Protein AF-A0A7S2UDX8-F1 (afdb_monomer)

Mean predicted aligned error: 12.64 Å

Structure (mmCIF, N/CA/C/O backbone):
data_AF-A0A7S2UDX8-F1
#
_entry.id   AF-A0A7S2UDX8-F1
#
loop_
_atom_site.group_PDB
_atom_site.id
_atom_site.type_symbol
_atom_site.label_atom_id
_atom_site.label_alt_id
_atom_site.label_comp_id
_atom_site.label_asym_id
_atom_site.label_entity_id
_atom_site.label_seq_id
_atom_site.pdbx_PDB_ins_code
_atom_site.Cartn_x
_atom_site.Cartn_y
_atom_site.Cartn_z
_atom_site.occupancy
_atom_site.B_iso_or_equiv
_atom_site.auth_seq_id
_atom_site.auth_comp_id
_atom_site.auth_asym_id
_atom_site.auth_atom_id
_atom_site.pdbx_PDB_model_num
ATOM 1 N N . MET A 1 1 ? 29.566 -30.249 23.132 1.00 39.19 1 MET A N 1
ATOM 2 C CA . MET A 1 1 ? 28.537 -29.199 23.290 1.00 39.19 1 MET A CA 1
ATOM 3 C C . MET A 1 1 ? 27.365 -29.549 22.390 1.00 39.19 1 MET A C 1
ATOM 5 O O . MET A 1 1 ? 27.464 -29.382 21.182 1.00 39.19 1 MET A O 1
ATOM 9 N N . MET A 1 2 ? 26.319 -30.145 22.964 1.00 30.58 2 MET A N 1
ATOM 10 C CA . MET A 1 2 ? 25.095 -30.517 22.250 1.00 30.58 2 MET A CA 1
ATOM 11 C C . MET A 1 2 ? 24.270 -29.255 21.974 1.00 30.58 2 MET A C 1
ATOM 13 O O . MET A 1 2 ? 24.047 -28.463 22.886 1.00 30.58 2 MET A O 1
ATOM 17 N N . ARG A 1 3 ? 23.862 -29.052 20.716 1.00 31.12 3 ARG A N 1
ATOM 18 C CA . ARG A 1 3 ? 22.918 -27.997 20.328 1.00 31.12 3 ARG A CA 1
ATOM 19 C C . ARG A 1 3 ? 21.502 -28.470 20.652 1.00 31.12 3 ARG A C 1
ATOM 21 O O . ARG A 1 3 ? 21.121 -29.571 20.266 1.00 31.12 3 ARG A O 1
ATOM 28 N N . SER A 1 4 ? 20.759 -27.638 21.370 1.00 30.23 4 SER A N 1
ATOM 29 C CA . SER A 1 4 ? 19.352 -27.847 21.710 1.00 30.23 4 SER A CA 1
ATOM 30 C C . SER A 1 4 ? 18.484 -27.938 20.443 1.00 30.23 4 SER A C 1
ATOM 32 O O . SER A 1 4 ? 18.766 -27.213 19.484 1.00 30.23 4 SER A O 1
ATOM 34 N N . PRO A 1 5 ? 17.427 -28.770 20.409 1.00 32.16 5 PRO A N 1
ATOM 35 C CA . PRO A 1 5 ? 16.517 -28.822 19.270 1.00 32.16 5 PRO A CA 1
ATOM 36 C C . PRO A 1 5 ? 15.704 -27.526 19.190 1.00 32.16 5 PRO A C 1
ATOM 38 O O . PRO A 1 5 ? 15.105 -27.105 20.180 1.00 32.16 5 PRO A O 1
ATOM 41 N N . GLN A 1 6 ? 15.680 -26.898 18.013 1.00 34.81 6 GLN A N 1
ATOM 42 C CA . GLN A 1 6 ? 14.740 -25.822 17.707 1.00 34.81 6 GLN A CA 1
ATOM 43 C C . GLN A 1 6 ? 13.314 -26.372 17.817 1.00 34.81 6 GLN A C 1
ATOM 45 O O . GLN A 1 6 ? 12.960 -27.333 17.136 1.00 34.81 6 GLN A O 1
ATOM 50 N N . GLN A 1 7 ? 12.501 -25.773 18.686 1.00 31.31 7 GLN A N 1
ATOM 51 C CA . GLN A 1 7 ? 11.067 -26.030 18.722 1.00 31.31 7 GLN A CA 1
ATOM 52 C C . GLN A 1 7 ? 10.454 -25.507 17.417 1.00 31.31 7 GLN A C 1
ATOM 54 O O . GLN A 1 7 ? 10.418 -24.301 17.183 1.00 31.31 7 GLN A O 1
ATOM 59 N N . GLN A 1 8 ? 9.997 -26.419 16.556 1.00 29.11 8 GLN A N 1
ATOM 60 C CA . GLN A 1 8 ? 9.113 -26.083 15.445 1.00 29.11 8 GLN A CA 1
ATOM 61 C C . GLN A 1 8 ? 7.765 -25.643 16.023 1.00 29.11 8 GLN A C 1
ATOM 63 O O . GLN A 1 8 ? 7.053 -26.438 16.637 1.00 29.11 8 GLN A O 1
ATOM 68 N N . 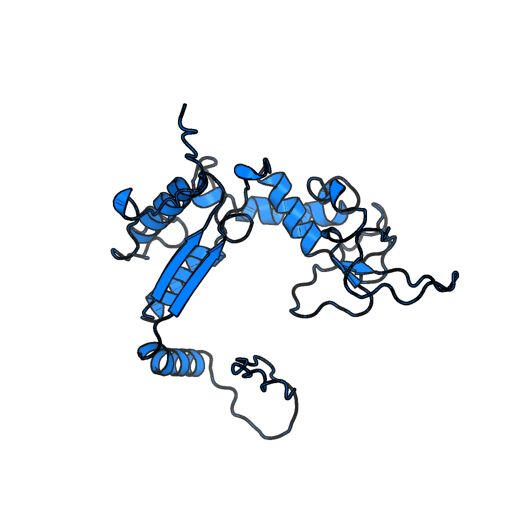LEU A 1 9 ? 7.422 -24.371 15.830 1.00 28.02 9 LEU A N 1
ATOM 69 C CA . LEU A 1 9 ? 6.038 -23.921 15.931 1.00 28.02 9 LEU A CA 1
ATOM 70 C C . LEU A 1 9 ? 5.241 -24.586 14.796 1.00 28.02 9 LEU A C 1
ATOM 72 O O . LEU A 1 9 ? 5.757 -24.666 13.677 1.00 28.02 9 LEU A O 1
ATOM 76 N N . PRO A 1 10 ? 4.016 -25.078 15.041 1.00 27.36 10 PRO A N 1
ATOM 77 C CA . PRO A 1 10 ? 3.197 -25.637 13.979 1.00 27.36 10 PRO A CA 1
ATOM 78 C C . PRO A 1 10 ? 2.855 -24.533 12.976 1.00 27.36 10 PRO A C 1
ATOM 80 O O . PRO A 1 10 ? 2.166 -23.567 13.298 1.00 27.36 10 PRO A O 1
ATOM 83 N N . ALA A 1 11 ? 3.361 -24.681 11.754 1.00 27.75 11 ALA A N 1
ATOM 84 C CA . ALA A 1 11 ? 2.905 -23.911 10.614 1.00 27.75 11 ALA A CA 1
ATOM 85 C C . ALA A 1 11 ? 1.429 -24.252 10.366 1.00 27.75 11 ALA A C 1
ATOM 87 O O . ALA A 1 11 ? 1.077 -25.421 10.194 1.00 27.75 11 ALA A O 1
ATOM 88 N N . ILE A 1 12 ? 0.561 -23.241 10.336 1.00 28.56 12 ILE A N 1
ATOM 89 C CA . ILE A 1 12 ? -0.761 -23.379 9.722 1.00 28.56 12 ILE A CA 1
ATOM 90 C C . ILE A 1 12 ? -0.498 -23.402 8.216 1.00 28.56 12 ILE A C 1
ATOM 92 O O . ILE A 1 12 ? -0.367 -22.370 7.565 1.00 28.56 12 ILE A O 1
ATOM 96 N N . VAL A 1 13 ? -0.286 -24.605 7.691 1.00 29.22 13 VAL A N 1
ATOM 97 C CA . VAL A 1 13 ? -0.013 -24.854 6.277 1.00 29.22 13 VAL A CA 1
ATOM 98 C C . VAL A 1 13 ? -1.323 -24.704 5.504 1.00 29.22 13 VAL A C 1
ATOM 100 O O . VAL A 1 13 ? -2.172 -25.592 5.546 1.00 29.22 13 VAL A O 1
ATOM 103 N N . SER A 1 14 ? -1.486 -23.604 4.766 1.00 32.72 14 SER A N 1
ATOM 104 C CA . SER A 1 14 ? -2.439 -23.518 3.653 1.00 32.72 14 SER A CA 1
ATOM 105 C C . SER A 1 14 ? -1.793 -24.122 2.401 1.00 32.72 14 SER A C 1
ATOM 107 O O . SER A 1 14 ? -1.411 -23.419 1.471 1.00 32.72 14 SER A O 1
ATOM 109 N N . SER A 1 15 ? -1.599 -25.436 2.393 1.00 31.47 15 SER A N 1
ATOM 110 C CA . SER A 1 15 ? -1.199 -26.158 1.187 1.00 31.47 15 SER A CA 1
ATOM 111 C C . SER A 1 15 ? -2.230 -27.242 0.944 1.00 31.47 15 SER A C 1
ATOM 113 O O . SER A 1 15 ? -2.257 -28.280 1.605 1.00 31.47 15 SER A O 1
ATOM 115 N N . VAL A 1 16 ? -3.140 -26.940 0.028 1.00 37.66 16 VAL A N 1
ATOM 116 C CA . VAL A 1 16 ? -3.943 -27.949 -0.640 1.00 37.66 16 VAL A CA 1
ATOM 117 C C . VAL A 1 16 ? -3.155 -28.276 -1.895 1.00 37.66 16 VAL A C 1
ATOM 119 O O . VAL A 1 16 ? -3.282 -27.546 -2.863 1.00 37.66 16 VAL A O 1
ATOM 122 N N . ASP A 1 17 ? -2.298 -29.299 -1.851 1.00 36.12 17 ASP A N 1
ATOM 123 C CA . ASP A 1 17 ? -2.147 -30.188 -3.001 1.00 36.12 17 ASP A CA 1
ATOM 124 C C . ASP A 1 17 ? -1.465 -31.528 -2.679 1.00 36.12 17 ASP A C 1
ATOM 126 O O . ASP A 1 17 ? -0.445 -31.620 -2.000 1.00 36.12 17 ASP A O 1
ATOM 130 N N . HIS A 1 18 ? -2.089 -32.562 -3.254 1.00 32.06 18 HIS A N 1
ATOM 131 C CA . HIS A 1 18 ? -1.669 -33.952 -3.455 1.00 32.06 18 HIS A CA 1
ATOM 132 C C . HIS A 1 18 ? -1.645 -34.938 -2.268 1.00 32.06 18 HIS A C 1
ATOM 134 O O . HIS A 1 18 ? -0.624 -35.180 -1.635 1.00 32.06 18 HIS A O 1
ATOM 140 N N . LEU A 1 19 ? -2.757 -35.674 -2.093 1.00 31.84 19 LEU A N 1
ATOM 141 C CA . LEU A 1 19 ? -2.906 -37.076 -2.549 1.00 31.84 19 LEU A CA 1
ATOM 142 C C . LEU A 1 19 ? -4.331 -37.610 -2.262 1.00 31.84 19 LEU A C 1
ATOM 144 O O . LEU A 1 19 ? -4.966 -37.278 -1.265 1.00 31.84 19 LEU A O 1
ATOM 148 N N . ALA A 1 20 ? -4.822 -38.419 -3.202 1.00 40.97 20 ALA A N 1
ATOM 149 C CA . ALA A 1 20 ? -6.182 -38.926 -3.392 1.00 40.97 20 ALA A CA 1
ATOM 150 C C . ALA A 1 20 ? -6.983 -39.355 -2.141 1.00 40.97 20 ALA A C 1
ATOM 152 O O . ALA A 1 20 ? -6.621 -40.293 -1.441 1.00 40.97 20 ALA A O 1
ATOM 153 N N . THR A 1 21 ? -8.151 -38.734 -1.962 1.00 36.34 21 THR A N 1
ATOM 154 C CA . THR A 1 21 ? -9.453 -39.316 -1.550 1.00 36.34 21 THR A CA 1
ATOM 155 C C . THR A 1 21 ? -10.531 -38.251 -1.817 1.00 36.34 21 THR A C 1
ATOM 157 O O . THR A 1 21 ? -10.189 -37.065 -1.819 1.00 36.34 21 THR A O 1
ATOM 160 N N . PRO A 1 22 ? -11.809 -38.600 -2.075 1.00 36.38 22 PRO A N 1
ATOM 161 C CA . PRO A 1 22 ? -12.854 -37.603 -2.293 1.00 36.38 22 PRO A CA 1
ATOM 162 C C . PRO A 1 22 ? -13.156 -36.906 -0.962 1.00 36.38 22 PRO A C 1
ATOM 164 O O . PRO A 1 22 ? -14.021 -37.332 -0.201 1.00 36.38 22 PRO A O 1
ATOM 167 N N . LYS A 1 23 ? -12.394 -35.859 -0.638 1.00 42.34 23 LYS A N 1
ATOM 168 C CA . LYS A 1 23 ? -12.739 -34.950 0.449 1.00 42.34 23 LYS A CA 1
ATOM 169 C C . LYS A 1 23 ? -13.836 -34.044 -0.073 1.00 42.34 23 LYS A C 1
ATOM 171 O O . LYS A 1 23 ? -13.622 -33.270 -1.002 1.00 42.34 23 LYS A O 1
ATOM 176 N N . THR A 1 24 ? -15.016 -34.209 0.505 1.00 47.84 24 THR A N 1
ATOM 177 C CA . THR A 1 24 ? -16.158 -33.313 0.380 1.00 47.84 24 THR A CA 1
ATOM 178 C C . THR A 1 24 ? -15.653 -31.873 0.429 1.00 47.84 24 THR A C 1
ATOM 180 O O . THR A 1 24 ? -15.042 -31.471 1.419 1.00 47.84 24 THR A O 1
ATOM 183 N N . VAL A 1 25 ? -15.836 -31.123 -0.658 1.00 53.56 25 VAL A N 1
ATOM 184 C CA . VAL A 1 25 ? -15.555 -29.686 -0.673 1.00 53.56 25 VAL A CA 1
ATOM 185 C C . VAL A 1 25 ? -16.534 -29.067 0.317 1.00 53.56 25 VAL A C 1
ATOM 187 O O . VAL A 1 25 ? -17.739 -29.077 0.073 1.00 53.56 25 VAL A O 1
ATOM 190 N N . LEU A 1 26 ? -16.026 -28.633 1.471 1.00 56.88 26 LEU A N 1
ATOM 191 C CA . LEU A 1 26 ? -16.821 -27.920 2.465 1.00 56.88 26 LEU A CA 1
ATOM 192 C C . LEU A 1 26 ? -17.341 -26.641 1.815 1.00 56.88 26 LEU A C 1
ATOM 194 O O . LEU A 1 26 ? -16.585 -25.931 1.146 1.00 56.88 26 LEU A O 1
ATOM 198 N N . SER A 1 27 ? -18.633 -26.371 1.974 1.00 73.31 27 SER A N 1
ATOM 199 C CA . SER A 1 27 ? -19.209 -25.135 1.462 1.00 73.31 27 SER A CA 1
ATOM 200 C C . SER A 1 27 ? -18.607 -23.933 2.198 1.00 73.31 27 SER A C 1
ATOM 202 O O . SER A 1 27 ? -18.093 -24.055 3.312 1.00 73.31 27 SER A O 1
ATOM 204 N N . GLU A 1 28 ? -18.690 -22.743 1.604 1.00 66.50 28 GLU A N 1
ATOM 205 C CA . GLU A 1 28 ? -18.266 -21.505 2.273 1.00 66.50 28 GLU A CA 1
ATOM 206 C C . GLU A 1 28 ? -18.990 -21.313 3.621 1.00 66.50 28 GLU A C 1
ATOM 208 O O . GLU A 1 28 ? -18.418 -20.783 4.571 1.00 66.50 28 GLU A O 1
ATOM 213 N N . GLN A 1 29 ? -20.226 -21.811 3.734 1.00 70.06 29 GLN A N 1
ATOM 214 C CA . GLN A 1 29 ? -20.994 -21.821 4.979 1.00 70.06 29 GLN A CA 1
ATOM 215 C C . GLN A 1 29 ? -20.404 -22.779 6.023 1.00 70.06 29 GLN A C 1
ATOM 217 O O . GLN A 1 29 ? -20.288 -22.397 7.185 1.00 70.06 29 GLN A O 1
ATOM 222 N N . ASP A 1 30 ? -19.957 -23.971 5.619 1.00 71.31 30 ASP A N 1
ATOM 223 C CA . ASP A 1 30 ? -19.315 -24.933 6.526 1.00 71.31 30 ASP A CA 1
ATOM 224 C C . ASP A 1 30 ? -17.943 -24.432 7.003 1.00 71.31 30 ASP A C 1
ATOM 226 O O . ASP A 1 30 ? -17.588 -24.601 8.169 1.00 71.31 30 ASP A O 1
ATOM 230 N N . LEU A 1 31 ? -17.180 -23.768 6.123 1.00 65.50 31 LEU A N 1
ATOM 231 C CA . LEU A 1 31 ? -15.918 -23.112 6.481 1.00 65.50 31 LEU A CA 1
ATOM 232 C C . LEU A 1 31 ? -16.145 -21.964 7.468 1.00 65.50 31 LEU A C 1
ATOM 234 O O . LEU A 1 31 ? -15.416 -21.863 8.453 1.00 65.50 31 LEU A O 1
ATOM 238 N N . ARG A 1 32 ? -17.173 -21.135 7.241 1.00 65.81 32 ARG A N 1
ATOM 239 C CA . ARG A 1 32 ? -17.581 -20.076 8.175 1.00 65.81 32 ARG A CA 1
ATOM 240 C C . ARG A 1 32 ? -17.957 -20.667 9.530 1.00 65.81 32 ARG A C 1
ATOM 242 O O . ARG A 1 32 ? -17.434 -20.205 10.533 1.00 65.81 32 ARG A O 1
ATOM 249 N N . GLN A 1 33 ? -18.772 -21.720 9.567 1.00 68.69 33 GLN A N 1
ATOM 250 C CA . GLN A 1 33 ? -19.212 -22.347 10.815 1.00 68.69 33 GLN A CA 1
ATOM 251 C C . GLN A 1 33 ? -18.061 -23.020 11.583 1.00 68.69 33 GLN A C 1
ATOM 253 O O . GLN A 1 33 ? -17.963 -22.858 12.800 1.00 68.69 33 GLN A O 1
ATOM 258 N N . ALA A 1 34 ? -17.154 -23.716 10.890 1.00 64.62 34 ALA A N 1
ATOM 259 C CA . ALA A 1 34 ? -15.967 -24.318 11.498 1.00 64.62 34 ALA A CA 1
ATOM 260 C C . ALA A 1 34 ? -14.987 -23.260 12.032 1.00 64.62 34 ALA A C 1
ATOM 262 O O . ALA A 1 34 ? -14.450 -23.423 13.130 1.00 64.62 34 ALA A O 1
ATOM 263 N N . LEU A 1 35 ? -14.798 -22.154 11.296 1.00 64.31 35 LEU A N 1
ATOM 264 C CA . LEU A 1 35 ? -14.065 -20.990 11.792 1.00 64.31 35 LEU A CA 1
ATOM 265 C C . LEU A 1 35 ? -14.742 -20.445 13.049 1.00 64.31 35 LEU A C 1
ATOM 267 O O . LEU A 1 35 ? -14.063 -20.346 14.058 1.00 64.31 35 LEU A O 1
ATOM 271 N N . THR A 1 36 ? -16.057 -20.205 13.046 1.00 63.34 36 THR A N 1
ATOM 272 C CA . THR A 1 36 ? -16.800 -19.676 14.205 1.00 63.34 36 THR A CA 1
ATOM 273 C C . THR A 1 36 ? -16.692 -20.561 15.456 1.00 63.34 36 THR A C 1
ATOM 275 O O . THR A 1 36 ? -16.546 -20.047 16.565 1.00 63.34 36 THR A O 1
ATOM 278 N N . GLU A 1 37 ? -16.752 -21.891 15.331 1.00 62.78 37 GLU A N 1
ATOM 279 C CA . GLU A 1 37 ? -16.625 -22.789 16.492 1.00 62.78 37 GLU A CA 1
ATOM 280 C C . GLU A 1 37 ? -15.191 -22.877 17.035 1.00 62.78 37 GLU A C 1
ATOM 282 O O . GLU A 1 37 ? -14.993 -23.021 18.246 1.00 62.78 37 GLU A O 1
ATOM 287 N N . GLN A 1 38 ? -14.185 -22.761 16.165 1.00 56.47 38 GLN A N 1
ATOM 288 C CA . GLN A 1 38 ? -12.775 -22.800 16.551 1.00 56.47 38 GLN A CA 1
ATOM 289 C C . GLN A 1 38 ? -12.265 -21.434 17.054 1.00 56.47 38 GLN A C 1
ATOM 291 O O . GLN A 1 38 ? -11.453 -21.394 17.982 1.00 56.47 38 GLN A O 1
ATOM 296 N N . THR A 1 39 ? -12.769 -20.319 16.510 1.00 55.59 39 THR A N 1
ATOM 297 C CA . THR A 1 39 ? -12.412 -18.944 16.908 1.00 55.59 39 THR A CA 1
ATOM 298 C C . THR A 1 39 ? -13.056 -18.519 18.218 1.00 55.59 39 THR A C 1
ATOM 300 O O . THR A 1 39 ? -12.427 -17.774 18.962 1.00 55.59 39 THR A O 1
ATOM 303 N N . LYS A 1 40 ? -14.216 -19.075 18.601 1.00 56.50 40 LYS A N 1
ATOM 304 C CA . LYS A 1 40 ? -14.828 -18.829 19.925 1.00 56.50 40 LYS A CA 1
ATOM 305 C C . LYS A 1 40 ? -13.939 -19.193 21.126 1.00 56.50 40 LYS A C 1
ATOM 307 O O . LYS A 1 40 ? -14.298 -18.887 22.260 1.00 56.50 40 LYS A O 1
ATOM 312 N N . LYS A 1 41 ? -12.794 -19.858 20.916 1.00 61.50 41 LYS A N 1
ATOM 313 C CA . LYS A 1 41 ? -11.808 -20.172 21.968 1.00 61.50 41 LYS A CA 1
ATOM 314 C C . LYS A 1 41 ? -10.467 -19.451 21.836 1.00 61.50 41 LYS A C 1
ATOM 316 O O . LYS A 1 41 ? -9.672 -19.537 22.771 1.00 61.50 41 LYS A O 1
ATOM 321 N N . ALA A 1 42 ? -10.178 -18.798 20.714 1.00 79.81 42 ALA A N 1
ATOM 32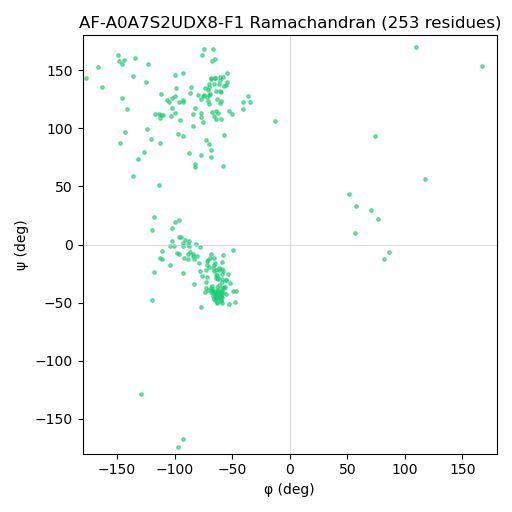2 C CA . ALA A 1 42 ? -8.864 -18.222 20.454 1.00 79.81 42 ALA A CA 1
ATOM 323 C C . ALA A 1 42 ? -8.963 -16.702 20.329 1.00 79.81 42 ALA A C 1
ATOM 325 O O . ALA A 1 42 ? -9.515 -16.194 19.361 1.00 79.81 42 ALA A O 1
ATOM 326 N N . HIS A 1 43 ? -8.382 -15.994 21.297 1.00 87.94 43 HIS A N 1
ATOM 327 C CA . HIS A 1 43 ? -8.200 -14.551 21.214 1.00 87.94 43 HIS A CA 1
ATOM 328 C C . HIS A 1 43 ? -7.143 -14.228 20.149 1.00 87.94 43 HIS A C 1
ATOM 330 O O . HIS A 1 43 ? -5.997 -14.685 20.254 1.00 87.94 43 HIS A O 1
ATOM 336 N N . LEU A 1 44 ? -7.505 -13.456 19.125 1.00 92.69 44 LEU A N 1
ATOM 337 C CA . LEU A 1 44 ? -6.571 -13.043 18.077 1.00 92.69 44 LEU A CA 1
ATOM 338 C C . LEU A 1 44 ? -5.817 -11.779 18.484 1.00 92.69 44 LEU A C 1
ATOM 340 O O . LEU A 1 44 ? -6.403 -10.806 18.933 1.00 92.69 44 LEU A O 1
ATOM 344 N N . VAL A 1 45 ? -4.506 -11.744 18.259 1.00 93.12 45 VAL A N 1
ATOM 345 C CA . VAL A 1 45 ? -3.723 -10.509 18.400 1.00 93.12 45 VAL A CA 1
ATOM 346 C C . VAL A 1 45 ? -3.247 -10.096 17.018 1.00 93.12 45 VAL A C 1
ATOM 348 O O . VAL A 1 45 ? -2.390 -10.754 16.426 1.00 93.12 45 VAL A O 1
ATOM 351 N N . LEU A 1 46 ? -3.821 -9.015 16.496 1.00 92.06 46 LEU A N 1
ATOM 352 C CA . LEU A 1 46 ? -3.542 -8.513 15.158 1.00 92.06 46 LEU A CA 1
ATOM 353 C C . LEU A 1 46 ? -2.612 -7.319 15.243 1.00 92.06 46 LEU A C 1
ATOM 355 O O . LEU A 1 46 ? -2.937 -6.286 15.824 1.00 92.06 46 LEU A O 1
ATOM 359 N N . HIS A 1 47 ? -1.440 -7.478 14.649 1.00 93.00 47 HIS A N 1
ATOM 360 C CA . HIS A 1 47 ? -0.396 -6.482 14.692 1.00 93.00 47 HIS A CA 1
ATOM 361 C C . HIS A 1 47 ? -0.216 -5.847 13.310 1.00 93.00 47 HIS A C 1
ATOM 363 O O . HIS A 1 47 ? 0.335 -6.477 12.409 1.00 93.00 47 HIS A O 1
ATOM 369 N N . PHE A 1 48 ? -0.574 -4.572 13.171 1.00 91.69 48 PHE A N 1
ATOM 370 C CA . PHE A 1 48 ? -0.363 -3.793 11.954 1.00 91.69 48 PHE A CA 1
ATOM 371 C C . PHE A 1 48 ? 0.798 -2.815 12.137 1.00 91.69 48 PHE A C 1
ATOM 373 O O . PHE A 1 48 ? 0.803 -1.976 13.039 1.00 91.69 48 PHE A O 1
ATOM 380 N N . ASP A 1 49 ? 1.796 -2.927 11.264 1.00 90.12 49 ASP A N 1
ATOM 381 C CA . ASP A 1 49 ? 2.608 -1.764 10.905 1.00 90.12 49 ASP A CA 1
ATOM 382 C C . ASP A 1 49 ? 1.722 -0.853 10.045 1.00 90.12 49 ASP A C 1
ATOM 384 O O . ASP A 1 49 ? 0.998 -1.369 9.204 1.00 90.12 49 ASP A O 1
ATOM 388 N N . ILE A 1 50 ? 1.665 0.456 10.289 1.00 89.81 50 ILE A N 1
ATOM 389 C CA . ILE A 1 50 ? 0.683 1.316 9.607 1.00 89.81 50 ILE A CA 1
ATOM 390 C C . ILE A 1 50 ? 1.127 1.611 8.168 1.00 89.81 50 ILE A C 1
ATOM 392 O O . ILE A 1 50 ? 0.373 1.394 7.211 1.00 89.81 50 ILE A O 1
ATOM 396 N N . ASN A 1 51 ? 2.352 2.116 8.022 1.00 87.12 51 ASN A N 1
ATOM 397 C CA . ASN A 1 51 ? 2.828 2.723 6.782 1.00 87.12 51 ASN A CA 1
ATOM 398 C C . ASN A 1 51 ? 3.018 1.645 5.704 1.00 87.12 51 ASN A C 1
ATOM 400 O O . ASN A 1 51 ? 3.543 0.563 5.970 1.00 87.12 51 ASN A O 1
ATOM 404 N N . GLU A 1 52 ? 2.554 1.926 4.485 1.00 82.00 52 GLU A N 1
ATOM 405 C CA . GLU A 1 52 ? 2.559 1.006 3.333 1.00 82.00 52 GLU A CA 1
ATOM 406 C C . GLU A 1 52 ? 1.842 -0.346 3.552 1.00 82.00 52 GLU A C 1
ATOM 408 O O . GLU A 1 52 ? 1.941 -1.225 2.695 1.00 82.00 52 GLU A O 1
ATOM 413 N N . THR A 1 53 ? 1.111 -0.520 4.661 1.00 87.44 53 THR A N 1
ATOM 414 C CA . THR A 1 53 ? 0.387 -1.764 4.991 1.00 87.44 53 THR A CA 1
ATOM 415 C C . THR A 1 53 ? -1.112 -1.532 5.125 1.00 87.44 53 THR A C 1
ATOM 417 O O . THR A 1 53 ? -1.886 -2.277 4.538 1.00 87.44 53 THR A O 1
ATOM 420 N N . ILE A 1 54 ? -1.533 -0.506 5.870 1.00 91.50 54 ILE A N 1
ATOM 421 C CA . ILE A 1 54 ? -2.936 -0.051 5.899 1.00 91.50 54 ILE A CA 1
ATOM 422 C C . ILE A 1 54 ? -3.064 1.386 5.405 1.00 91.50 54 ILE A C 1
ATOM 424 O O . ILE A 1 54 ? -4.126 1.753 4.919 1.00 91.50 54 ILE A O 1
ATOM 428 N N . LEU A 1 55 ? -1.984 2.172 5.490 1.00 90.62 55 LEU A N 1
ATOM 429 C CA . LEU A 1 55 ? -1.905 3.550 5.023 1.00 90.62 55 LEU A CA 1
ATOM 430 C C . LEU A 1 55 ? -1.065 3.651 3.736 1.00 90.62 55 LEU A C 1
ATOM 432 O O . LEU A 1 55 ? 0.102 3.262 3.695 1.00 90.62 55 LEU A O 1
ATOM 436 N N . VAL A 1 56 ? -1.650 4.225 2.688 1.00 89.75 56 VAL A N 1
ATOM 437 C CA . VAL A 1 56 ? -1.026 4.622 1.423 1.00 89.75 56 VAL A CA 1
ATOM 438 C C . VAL A 1 56 ? -0.476 6.042 1.565 1.00 89.75 56 VAL A C 1
ATOM 440 O O . VAL A 1 56 ? -1.067 7.038 1.136 1.00 89.75 56 VAL A O 1
ATOM 443 N N . GLY A 1 57 ? 0.678 6.106 2.214 1.00 85.19 57 GLY A N 1
ATOM 444 C CA . GLY A 1 57 ? 1.434 7.314 2.520 1.00 85.19 57 GLY A CA 1
ATOM 445 C C . GLY A 1 57 ? 2.515 6.992 3.550 1.00 85.19 57 GLY A C 1
ATOM 446 O O . GLY A 1 57 ? 2.372 6.039 4.319 1.00 85.19 57 GLY A O 1
ATOM 447 N N . ASP A 1 58 ? 3.600 7.765 3.560 1.00 80.19 58 ASP A N 1
ATOM 448 C CA . ASP A 1 58 ? 4.617 7.675 4.610 1.00 80.19 58 ASP A CA 1
ATOM 449 C C . ASP A 1 58 ? 5.243 9.055 4.854 1.00 80.19 58 ASP A C 1
ATOM 451 O O . ASP A 1 58 ? 6.269 9.417 4.272 1.00 80.19 58 ASP A O 1
ATOM 455 N N . VAL A 1 59 ? 4.615 9.844 5.733 1.00 76.06 59 VAL A N 1
ATOM 456 C CA . VAL A 1 59 ? 5.103 11.183 6.108 1.00 76.06 59 VAL A CA 1
ATOM 457 C C . VAL A 1 59 ? 6.484 11.100 6.763 1.00 76.06 59 VAL A C 1
ATOM 459 O O . VAL A 1 59 ? 7.328 11.966 6.528 1.00 76.06 59 VAL A O 1
ATOM 462 N N . ALA A 1 60 ? 6.751 10.044 7.538 1.00 75.94 60 ALA A N 1
ATOM 463 C CA . ALA A 1 60 ? 8.041 9.843 8.196 1.00 75.94 60 ALA A CA 1
ATOM 464 C C . ALA A 1 60 ? 9.171 9.575 7.187 1.00 75.94 60 ALA A C 1
ATOM 466 O O . ALA A 1 60 ? 10.281 10.084 7.356 1.00 75.94 60 ALA A O 1
ATOM 467 N N . GLY A 1 61 ? 8.886 8.808 6.131 1.00 77.44 61 GLY A N 1
ATOM 468 C CA . GLY A 1 61 ? 9.798 8.561 5.010 1.00 77.44 61 GLY A CA 1
ATOM 469 C C . GLY A 1 61 ? 9.848 9.678 3.962 1.00 77.44 61 GLY A C 1
ATOM 470 O O . GLY A 1 61 ? 10.734 9.668 3.104 1.00 77.44 61 GLY A O 1
ATOM 471 N N . GLY A 1 62 ? 8.937 10.655 4.038 1.00 84.12 62 GLY A N 1
ATOM 472 C CA . GLY A 1 62 ? 8.795 11.722 3.046 1.00 84.12 62 GLY A CA 1
ATOM 473 C C . GLY A 1 62 ? 8.233 11.227 1.709 1.00 84.12 62 GLY A C 1
ATOM 474 O O . GLY A 1 62 ? 8.589 11.770 0.660 1.00 84.12 62 GLY A O 1
ATOM 475 N N . ASP A 1 63 ? 7.407 10.180 1.733 1.00 89.31 63 ASP A N 1
ATOM 476 C CA . ASP A 1 63 ? 6.765 9.612 0.551 1.00 89.31 63 ASP A CA 1
ATOM 477 C C . ASP A 1 63 ? 5.326 10.119 0.438 1.00 89.31 63 ASP A C 1
ATOM 479 O O . ASP A 1 63 ? 4.514 10.017 1.362 1.00 89.31 63 ASP A O 1
ATOM 483 N N . THR A 1 64 ? 5.006 10.649 -0.737 1.00 89.50 64 THR A N 1
ATOM 484 C CA . THR A 1 64 ? 3.642 11.018 -1.111 1.00 89.50 64 THR A CA 1
ATOM 485 C C . THR A 1 64 ? 2.799 9.776 -1.417 1.00 89.50 64 THR A C 1
ATOM 487 O O . THR A 1 64 ? 3.315 8.678 -1.625 1.00 89.50 64 THR A O 1
ATOM 490 N N . ARG A 1 65 ? 1.478 9.950 -1.541 1.00 88.44 65 ARG A N 1
ATOM 491 C CA . ARG A 1 65 ? 0.582 8.889 -2.031 1.00 88.44 65 ARG A CA 1
ATOM 492 C C . ARG A 1 65 ? 1.014 8.344 -3.399 1.00 88.44 65 ARG A C 1
ATOM 494 O O .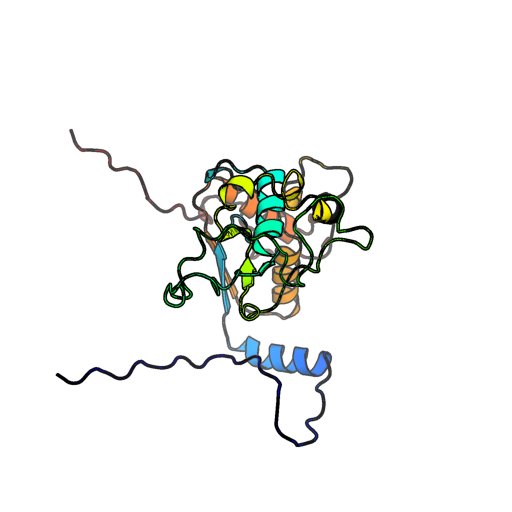 ARG A 1 65 ? 1.010 7.129 -3.589 1.00 88.44 65 ARG A O 1
ATOM 501 N N . GLU A 1 66 ? 1.420 9.216 -4.328 1.00 92.56 66 GLU A N 1
ATOM 502 C CA . GLU A 1 66 ? 1.925 8.790 -5.642 1.00 92.56 66 GLU A CA 1
ATOM 503 C C . GLU A 1 66 ? 3.202 7.951 -5.499 1.00 92.56 66 GLU A C 1
ATOM 505 O O . GLU A 1 66 ? 3.320 6.901 -6.138 1.00 92.56 66 GLU A O 1
ATOM 510 N N . ASP A 1 67 ? 4.126 8.353 -4.622 1.00 94.94 67 ASP A N 1
ATOM 511 C CA . ASP A 1 67 ? 5.342 7.582 -4.343 1.00 94.94 67 ASP A CA 1
ATOM 512 C C . ASP A 1 67 ? 5.006 6.188 -3.797 1.00 94.94 67 ASP A C 1
ATOM 514 O O . ASP A 1 67 ? 5.563 5.189 -4.261 1.00 94.94 67 ASP A O 1
ATOM 518 N N . CYS A 1 68 ? 4.074 6.101 -2.843 1.00 93.19 68 CYS A N 1
ATOM 519 C CA . CYS A 1 68 ? 3.639 4.840 -2.244 1.00 93.19 68 CYS A CA 1
ATOM 520 C C . CYS A 1 68 ? 2.982 3.911 -3.270 1.00 93.19 68 CYS A C 1
ATOM 522 O O . CYS A 1 68 ? 3.351 2.739 -3.346 1.00 93.19 68 CYS A O 1
ATOM 524 N N . LEU A 1 69 ? 2.071 4.416 -4.105 1.00 94.38 69 LEU A N 1
ATOM 525 C CA . LEU A 1 69 ? 1.438 3.624 -5.167 1.00 94.38 69 LEU A CA 1
ATOM 526 C C . LEU A 1 69 ? 2.468 3.101 -6.178 1.00 94.38 69 LEU A C 1
ATOM 528 O O . LEU A 1 69 ? 2.446 1.921 -6.539 1.00 94.38 69 LEU A O 1
ATOM 532 N N . ASN A 1 70 ? 3.426 3.937 -6.586 1.00 96.81 70 ASN A N 1
ATOM 533 C CA . ASN A 1 70 ? 4.522 3.495 -7.447 1.00 96.81 70 ASN A CA 1
ATOM 534 C C . ASN A 1 70 ? 5.404 2.438 -6.763 1.00 96.81 70 ASN A C 1
ATOM 536 O O . ASN A 1 70 ? 5.779 1.453 -7.401 1.00 96.81 70 ASN A O 1
ATOM 540 N N . LYS A 1 71 ? 5.697 2.584 -5.464 1.00 95.31 71 LYS A N 1
ATOM 541 C CA . LYS A 1 71 ? 6.446 1.585 -4.685 1.00 95.31 71 LYS A CA 1
ATOM 542 C C . LYS A 1 71 ? 5.697 0.258 -4.568 1.00 95.31 71 LYS A C 1
ATOM 544 O O . LYS A 1 71 ? 6.338 -0.783 -4.701 1.00 95.31 71 LYS A O 1
ATOM 549 N N . ILE A 1 72 ? 4.381 0.273 -4.355 1.00 93.81 72 ILE A N 1
ATOM 550 C CA . ILE A 1 72 ? 3.541 -0.937 -4.303 1.00 93.81 72 ILE A CA 1
ATOM 551 C C . ILE A 1 72 ? 3.623 -1.694 -5.634 1.00 93.81 72 ILE A C 1
ATOM 553 O O . ILE A 1 72 ? 3.917 -2.893 -5.648 1.00 93.81 72 ILE A O 1
ATOM 557 N N . LEU A 1 73 ? 3.457 -0.987 -6.756 1.00 95.56 73 LEU A N 1
ATOM 558 C CA . LEU A 1 73 ? 3.606 -1.571 -8.091 1.00 95.56 73 LEU A CA 1
ATOM 559 C C . LEU A 1 73 ? 5.027 -2.108 -8.313 1.00 95.56 73 LEU A C 1
ATOM 561 O O . LEU A 1 73 ? 5.190 -3.255 -8.711 1.00 95.56 73 LEU A O 1
ATOM 565 N N . ALA A 1 74 ? 6.063 -1.344 -7.961 1.00 96.50 74 ALA A N 1
ATOM 566 C CA . ALA A 1 74 ? 7.463 -1.756 -8.091 1.00 96.50 74 ALA A CA 1
ATOM 567 C C . ALA A 1 74 ? 7.832 -2.989 -7.238 1.00 96.50 74 ALA A C 1
ATOM 569 O O . ALA A 1 74 ? 8.752 -3.733 -7.582 1.00 96.50 74 ALA A O 1
ATOM 570 N N . LYS A 1 75 ? 7.159 -3.194 -6.099 1.00 94.38 75 LYS A N 1
ATOM 571 C CA . LYS A 1 75 ? 7.324 -4.375 -5.233 1.00 94.38 75 LYS A CA 1
ATOM 572 C C . LYS A 1 75 ? 6.598 -5.611 -5.778 1.00 94.38 75 LYS A C 1
ATOM 574 O O . LYS A 1 75 ? 6.992 -6.721 -5.438 1.00 94.38 75 LYS A O 1
ATOM 579 N N . SER A 1 76 ? 5.581 -5.413 -6.615 1.00 94.94 76 SER A N 1
ATOM 580 C CA . SER A 1 76 ? 4.731 -6.481 -7.166 1.00 94.94 76 SER A CA 1
ATOM 581 C C . SER A 1 76 ? 5.058 -6.814 -8.629 1.00 94.94 76 SER A C 1
ATOM 583 O O . SER A 1 76 ? 4.686 -7.873 -9.131 1.00 94.94 76 SER A O 1
ATOM 585 N N . ALA A 1 77 ? 5.763 -5.921 -9.326 1.00 95.44 77 ALA A N 1
ATOM 586 C CA . ALA A 1 77 ? 6.266 -6.133 -10.675 1.00 95.44 77 ALA A CA 1
ATOM 587 C C . ALA A 1 77 ? 7.596 -6.892 -10.611 1.00 95.44 77 ALA A C 1
ATOM 589 O O . ALA A 1 77 ? 8.606 -6.371 -10.128 1.00 95.44 77 ALA A O 1
ATOM 590 N N . PHE A 1 78 ? 7.589 -8.135 -11.086 1.00 95.31 78 PHE A N 1
ATOM 591 C CA . PHE A 1 78 ? 8.765 -8.998 -11.070 1.00 95.31 78 PHE A CA 1
ATOM 592 C C . PHE A 1 78 ? 9.556 -8.894 -12.373 1.00 95.31 78 PHE A C 1
ATOM 594 O O . PHE A 1 78 ? 9.008 -8.706 -13.461 1.00 95.31 78 PHE A O 1
ATOM 601 N N . VAL A 1 79 ? 10.869 -9.043 -12.247 1.00 94.44 79 VAL A N 1
ATOM 602 C CA . VAL A 1 79 ? 11.828 -9.027 -13.351 1.00 94.44 79 VAL A CA 1
ATOM 603 C C . VAL A 1 79 ? 12.626 -10.317 -13.372 1.00 94.44 79 VAL A C 1
ATOM 605 O O . VAL A 1 79 ? 12.806 -10.956 -12.333 1.00 94.44 79 VAL A O 1
ATOM 608 N N . HIS A 1 80 ? 13.141 -10.682 -14.542 1.00 91.88 80 HIS A N 1
ATOM 609 C CA . HIS A 1 80 ? 14.081 -11.788 -14.638 1.00 91.88 80 HIS A CA 1
ATOM 610 C C . HIS A 1 80 ? 15.451 -11.399 -14.089 1.00 91.88 80 HIS A C 1
ATOM 612 O O . HIS A 1 80 ? 16.011 -10.353 -14.428 1.00 91.88 80 HIS A O 1
ATOM 618 N N . LEU A 1 81 ? 16.018 -12.299 -13.293 1.00 88.44 81 LEU A N 1
ATOM 619 C CA . LEU A 1 81 ? 17.435 -12.288 -12.980 1.00 88.44 81 LEU A CA 1
ATOM 620 C C . LEU A 1 81 ? 18.159 -12.860 -14.199 1.00 88.44 81 LEU A C 1
ATOM 622 O O . LEU A 1 81 ? 18.025 -14.042 -14.506 1.00 88.44 81 LEU A O 1
ATOM 626 N N . SER A 1 82 ? 18.891 -12.023 -14.933 1.00 71.88 82 SER A N 1
ATOM 627 C CA . SER A 1 82 ? 19.773 -12.518 -15.988 1.00 71.88 82 SER A CA 1
ATOM 628 C C . SER A 1 82 ? 20.837 -13.406 -15.345 1.00 71.88 82 SER A C 1
ATOM 630 O O . SER A 1 82 ? 21.671 -12.908 -14.584 1.00 71.88 82 SER A O 1
ATOM 632 N N . SER A 1 83 ? 20.816 -14.707 -15.635 1.00 56.94 83 SER A N 1
ATOM 633 C CA . SER A 1 83 ? 21.957 -15.573 -15.366 1.00 56.94 83 SER A CA 1
ATOM 634 C C . SER A 1 83 ? 23.144 -15.021 -16.155 1.00 56.94 83 SER A C 1
ATOM 636 O O . SER A 1 83 ? 23.064 -14.827 -17.367 1.00 56.94 83 SER A O 1
ATOM 638 N N . ASN A 1 84 ? 24.244 -14.714 -15.469 1.00 49.00 84 ASN A N 1
ATOM 639 C CA . ASN A 1 84 ? 25.518 -14.445 -16.129 1.00 49.00 84 ASN A CA 1
ATO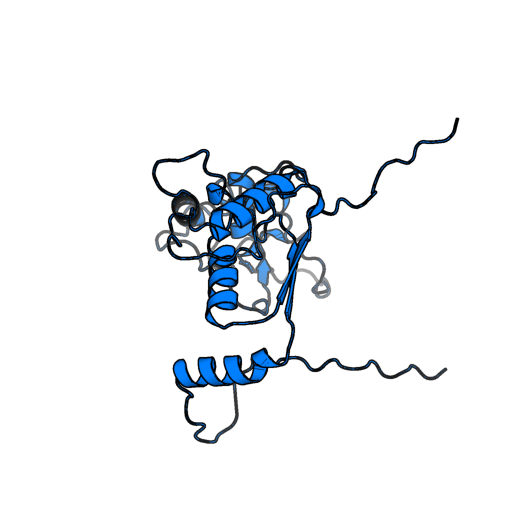M 640 C C . ASN A 1 84 ? 26.020 -15.764 -16.746 1.00 49.00 84 ASN A C 1
ATOM 642 O O . ASN A 1 84 ? 26.909 -16.397 -16.191 1.00 49.00 84 ASN A O 1
ATOM 646 N N . GLU A 1 85 ? 25.451 -16.215 -17.864 1.00 44.72 85 GLU A N 1
ATOM 647 C CA . GLU A 1 85 ? 25.995 -17.370 -18.598 1.00 44.72 85 GLU A CA 1
ATOM 648 C C . GLU A 1 85 ? 27.329 -17.041 -19.295 1.00 44.72 85 GLU A C 1
ATOM 650 O O . GLU A 1 85 ? 28.075 -17.953 -19.632 1.00 44.72 85 GLU A O 1
ATOM 655 N N . ASP A 1 86 ? 27.706 -15.759 -19.398 1.00 45.59 86 ASP A N 1
ATOM 656 C CA . ASP A 1 86 ? 28.966 -15.333 -20.029 1.00 45.59 86 ASP A CA 1
ATOM 657 C C . ASP A 1 86 ? 30.105 -14.998 -19.055 1.00 45.59 86 ASP A C 1
ATOM 659 O O . ASP A 1 86 ? 31.207 -14.672 -19.491 1.00 45.59 86 ASP A O 1
ATOM 663 N N . ASN A 1 87 ? 29.903 -15.078 -17.737 1.00 40.88 87 ASN A N 1
ATOM 664 C CA . ASN A 1 87 ? 30.999 -14.909 -16.785 1.00 40.88 87 ASN A CA 1
ATOM 665 C C . ASN A 1 87 ? 30.792 -15.795 -15.567 1.00 40.88 87 ASN A C 1
ATOM 667 O O . ASN A 1 87 ? 29.771 -15.708 -14.895 1.00 40.88 87 ASN A O 1
ATOM 671 N N . ASN A 1 88 ? 31.817 -16.598 -15.290 1.00 38.75 88 ASN A N 1
ATOM 672 C CA . ASN A 1 88 ? 31.986 -17.537 -14.186 1.00 38.75 88 ASN A CA 1
ATOM 673 C C . ASN A 1 88 ? 31.881 -16.838 -12.810 1.00 38.75 88 ASN A C 1
ATOM 675 O O . ASN A 1 88 ? 32.863 -16.685 -12.085 1.00 38.75 88 ASN A O 1
ATOM 679 N N . ILE A 1 89 ? 30.690 -16.351 -12.478 1.00 41.31 89 ILE A N 1
ATOM 680 C CA . ILE A 1 89 ? 30.329 -15.743 -11.206 1.00 41.31 89 ILE A CA 1
ATOM 681 C C . ILE A 1 89 ? 29.353 -16.713 -10.567 1.00 41.31 89 ILE A C 1
ATOM 683 O O . ILE A 1 89 ? 28.245 -16.919 -11.060 1.00 41.31 89 ILE A O 1
ATOM 687 N N . HIS A 1 90 ? 29.820 -17.329 -9.482 1.00 39.94 90 HIS A N 1
ATOM 688 C CA . HIS A 1 90 ? 29.011 -18.092 -8.549 1.00 39.94 90 HIS A CA 1
ATOM 689 C C . HIS A 1 90 ? 27.638 -17.447 -8.385 1.00 39.94 90 HIS A C 1
ATOM 691 O O . HIS A 1 90 ? 27.565 -16.249 -8.109 1.00 39.94 90 HIS A O 1
ATOM 697 N N . THR A 1 91 ? 26.598 -18.271 -8.564 1.00 39.12 91 THR A N 1
ATOM 698 C CA . THR A 1 91 ? 25.236 -18.089 -8.051 1.00 39.12 91 THR A CA 1
ATOM 699 C C . THR A 1 91 ? 25.219 -16.979 -7.016 1.00 39.12 91 THR A C 1
ATOM 701 O O . THR A 1 91 ? 25.774 -17.161 -5.926 1.00 39.12 91 THR A O 1
ATOM 704 N N . CYS A 1 92 ? 24.682 -15.813 -7.385 1.00 41.59 92 CYS A N 1
ATOM 705 C CA . CYS A 1 92 ? 24.413 -14.792 -6.395 1.00 41.59 92 CYS A CA 1
ATOM 706 C C . CYS A 1 92 ? 23.590 -15.494 -5.321 1.00 41.59 92 CYS A C 1
ATOM 708 O O . CYS A 1 92 ? 22.521 -16.025 -5.609 1.00 41.59 92 CYS A O 1
ATOM 710 N N . ASP A 1 93 ? 24.169 -15.590 -4.128 1.00 45.88 93 ASP A N 1
ATOM 711 C CA . ASP A 1 93 ? 23.458 -15.874 -2.895 1.00 45.88 93 ASP A CA 1
ATOM 712 C C . ASP A 1 93 ? 22.089 -15.191 -3.025 1.00 45.88 93 ASP A C 1
ATOM 714 O O . ASP A 1 93 ? 22.059 -13.989 -3.323 1.00 45.88 93 ASP A O 1
ATOM 718 N N . ASP A 1 94 ? 20.989 -15.946 -2.904 1.00 53.16 94 ASP A N 1
ATOM 719 C CA . ASP A 1 94 ? 19.584 -15.530 -3.141 1.00 53.16 94 ASP A CA 1
ATOM 720 C C . ASP A 1 94 ? 19.193 -14.207 -2.431 1.00 53.16 94 ASP A C 1
ATOM 722 O O . ASP A 1 94 ? 18.103 -13.653 -2.583 1.00 53.16 94 ASP A O 1
ATOM 726 N N . ASN A 1 95 ? 20.100 -13.663 -1.628 1.00 59.03 95 ASN A N 1
ATOM 727 C CA . ASN A 1 95 ? 19.930 -12.543 -0.742 1.00 59.03 95 ASN A CA 1
ATOM 728 C C . ASN A 1 95 ? 20.300 -11.159 -1.307 1.00 59.03 95 ASN A C 1
ATOM 730 O O . ASN A 1 95 ? 19.716 -10.187 -0.813 1.00 59.03 95 ASN A O 1
ATOM 734 N N . ASP A 1 96 ? 21.171 -10.995 -2.320 1.00 76.94 96 ASP A N 1
ATOM 735 C CA . ASP A 1 96 ? 21.557 -9.641 -2.794 1.00 76.94 96 ASP A CA 1
ATOM 736 C C . ASP A 1 96 ? 21.382 -9.374 -4.299 1.00 76.94 96 ASP A C 1
ATOM 738 O O . ASP A 1 96 ? 22.319 -9.325 -5.091 1.00 76.94 96 ASP A O 1
ATOM 742 N N . THR A 1 97 ? 20.137 -9.090 -4.682 1.00 87.62 97 THR A N 1
ATOM 743 C CA . THR A 1 97 ? 19.744 -8.666 -6.033 1.00 87.62 97 THR A CA 1
ATOM 744 C C . THR A 1 97 ? 19.978 -7.175 -6.309 1.00 87.62 97 THR A C 1
ATOM 746 O O . THR A 1 97 ? 19.663 -6.707 -7.403 1.00 87.62 97 THR A O 1
ATOM 749 N N . ARG A 1 98 ? 20.511 -6.387 -5.359 1.00 89.75 98 ARG A N 1
ATOM 750 C CA . ARG A 1 98 ? 20.537 -4.907 -5.446 1.00 89.75 98 ARG A CA 1
ATOM 751 C C . ARG A 1 98 ? 21.415 -4.363 -6.569 1.00 89.75 98 ARG A C 1
ATOM 753 O O . ARG A 1 98 ? 21.287 -3.194 -6.917 1.00 89.75 98 ARG A O 1
ATOM 760 N N . GLN A 1 99 ? 22.315 -5.180 -7.106 1.00 88.31 99 GLN A N 1
ATOM 761 C CA . GLN A 1 99 ? 23.188 -4.816 -8.225 1.00 88.31 99 GLN A CA 1
ATOM 762 C C . GLN A 1 99 ? 22.640 -5.277 -9.581 1.00 88.31 99 GLN A C 1
ATOM 764 O O . GLN A 1 99 ? 23.176 -4.885 -10.614 1.00 88.31 99 GLN A O 1
ATOM 769 N N . CYS A 1 100 ? 21.571 -6.079 -9.597 1.00 89.69 100 CYS A N 1
ATOM 770 C CA . CYS A 1 100 ? 20.962 -6.558 -10.831 1.00 89.69 100 CYS A CA 1
ATOM 771 C C . CYS A 1 100 ? 20.388 -5.380 -11.632 1.00 89.69 100 CYS A C 1
ATOM 773 O O . CYS A 1 100 ? 19.684 -4.532 -11.079 1.00 89.69 100 CYS A O 1
ATOM 775 N N . VAL A 1 101 ? 20.687 -5.341 -12.932 1.00 92.12 101 VAL A N 1
ATOM 776 C CA . VAL A 1 101 ? 20.130 -4.387 -13.898 1.00 92.12 101 VAL A CA 1
ATOM 777 C C . VAL A 1 101 ? 19.253 -5.190 -14.862 1.00 92.12 101 VAL A C 1
ATOM 779 O O . VAL A 1 101 ? 19.760 -5.700 -15.861 1.00 92.12 101 VAL A O 1
ATOM 782 N N . PRO A 1 102 ? 17.967 -5.396 -14.536 1.00 91.94 102 PRO A N 1
ATOM 783 C CA . PRO A 1 102 ? 17.101 -6.251 -15.332 1.00 91.94 102 PRO A CA 1
ATOM 784 C C . PRO A 1 102 ? 16.820 -5.625 -16.701 1.00 91.94 102 PRO A C 1
ATOM 786 O O . PRO A 1 102 ? 16.643 -4.415 -16.823 1.00 91.94 102 PRO A O 1
ATOM 789 N N . THR A 1 103 ? 16.735 -6.464 -17.732 1.00 92.00 103 THR A N 1
ATOM 790 C CA . THR A 1 103 ? 16.367 -6.057 -19.103 1.00 92.00 103 THR A CA 1
ATOM 791 C C . THR A 1 103 ? 15.001 -6.587 -19.531 1.00 92.00 103 THR A C 1
ATOM 793 O O . THR A 1 103 ? 14.454 -6.155 -20.547 1.00 92.00 103 THR A O 1
ATOM 796 N N . LYS A 1 104 ? 14.444 -7.525 -18.758 1.00 92.75 104 LYS A N 1
ATOM 797 C CA . LYS A 1 104 ? 13.189 -8.217 -19.041 1.00 92.75 104 LYS A CA 1
ATOM 798 C C . LYS A 1 104 ? 12.332 -8.322 -17.788 1.00 92.75 104 LYS A C 1
ATOM 800 O O . LYS A 1 104 ? 12.848 -8.527 -16.684 1.00 92.75 104 LYS A O 1
ATOM 805 N N . TRP A 1 105 ? 11.027 -8.238 -17.982 1.00 93.56 105 TRP A N 1
ATOM 806 C CA . TRP A 1 105 ? 10.042 -8.656 -16.999 1.00 93.56 105 TRP A CA 1
ATOM 807 C C . TRP A 1 105 ? 10.088 -10.169 -16.797 1.00 93.56 105 TRP A C 1
ATOM 809 O O . TRP A 1 105 ? 10.744 -10.893 -17.548 1.00 93.56 105 TRP A O 1
ATOM 819 N N . TRP A 1 106 ? 9.413 -10.648 -15.759 1.00 91.44 106 TRP A N 1
ATOM 820 C CA . TRP A 1 106 ? 9.410 -12.062 -15.381 1.00 91.44 106 TRP A CA 1
ATOM 821 C C . TRP A 1 106 ? 8.758 -13.008 -16.403 1.00 91.44 106 TRP A C 1
ATOM 823 O O . TRP A 1 106 ? 8.959 -14.213 -16.322 1.00 91.44 106 TRP A O 1
ATOM 833 N N . ASP A 1 107 ? 7.986 -12.479 -17.352 1.00 88.12 107 ASP A N 1
ATOM 834 C CA . ASP A 1 107 ? 7.410 -13.225 -18.478 1.00 88.12 107 ASP A CA 1
ATOM 835 C C . ASP A 1 107 ? 8.327 -13.224 -19.721 1.00 88.12 107 ASP A C 1
ATOM 837 O O . ASP A 1 107 ? 7.963 -13.729 -20.783 1.00 88.12 107 ASP A O 1
ATOM 841 N N . GLY A 1 108 ? 9.523 -12.637 -19.606 1.00 88.50 108 GLY A N 1
ATOM 842 C CA . GLY A 1 108 ? 10.506 -12.522 -20.679 1.00 88.50 108 GLY A CA 1
ATOM 843 C C . GLY A 1 108 ? 10.331 -11.305 -21.586 1.00 88.50 108 GLY A C 1
ATOM 844 O O . GLY A 1 108 ? 11.216 -11.055 -22.416 1.00 88.50 108 GLY A O 1
ATOM 845 N N . THR A 1 109 ? 9.255 -10.529 -21.439 1.00 89.62 109 THR A N 1
ATOM 846 C CA . THR A 1 109 ? 9.040 -9.328 -22.256 1.00 89.62 109 THR A CA 1
ATOM 847 C C . THR A 1 109 ? 10.069 -8.238 -21.916 1.00 89.62 109 THR A C 1
ATOM 849 O O . THR A 1 109 ? 10.459 -8.095 -20.754 1.00 89.62 109 THR A O 1
ATOM 852 N N . PRO A 1 110 ? 10.572 -7.467 -22.901 1.00 91.12 110 PRO A N 1
ATOM 853 C CA . PRO A 1 110 ? 11.553 -6.417 -22.635 1.00 91.12 110 PRO A CA 1
ATOM 854 C C . PRO A 1 110 ? 10.987 -5.291 -21.767 1.00 91.12 110 PRO A C 1
ATOM 856 O O . PRO A 1 110 ? 9.852 -4.860 -21.976 1.00 91.12 110 PRO A O 1
ATOM 859 N N . ILE A 1 111 ? 11.819 -4.752 -20.873 1.00 91.19 111 ILE A N 1
ATOM 860 C CA . ILE A 1 111 ? 11.535 -3.516 -20.131 1.00 91.19 111 ILE A CA 1
ATOM 861 C C . ILE A 1 111 ? 11.776 -2.326 -21.077 1.00 91.19 111 ILE A C 1
ATOM 863 O O . ILE A 1 111 ? 12.827 -1.687 -21.048 1.00 91.19 111 ILE A O 1
ATOM 867 N N . CYS A 1 112 ? 10.836 -2.065 -21.986 1.00 79.62 112 CYS A N 1
ATOM 868 C CA . CYS A 1 112 ? 10.825 -0.865 -22.824 1.00 79.62 112 CYS A CA 1
ATOM 869 C C . CYS A 1 112 ? 9.391 -0.364 -23.056 1.00 79.62 112 CYS A C 1
ATOM 871 O O . CYS A 1 112 ? 8.424 -1.101 -22.898 1.00 79.62 112 CYS A O 1
ATOM 873 N N . SER A 1 113 ? 9.238 0.914 -23.407 1.00 61.59 113 SER A N 1
ATOM 874 C CA . SER A 1 113 ? 7.920 1.550 -23.570 1.00 61.59 113 SER A CA 1
ATOM 875 C C . SER A 1 113 ? 7.080 0.947 -24.697 1.00 61.59 113 SER A C 1
ATOM 877 O O . SER A 1 113 ? 5.854 0.993 -24.644 1.00 61.59 113 SER A O 1
ATOM 879 N N . ASP A 1 114 ? 7.731 0.368 -25.706 1.00 66.62 114 ASP A N 1
ATOM 880 C CA . ASP A 1 114 ? 7.088 0.016 -26.974 1.00 66.62 114 ASP A CA 1
ATOM 881 C C . ASP A 1 114 ? 6.670 -1.465 -27.050 1.00 66.62 114 ASP A C 1
ATOM 883 O O . ASP A 1 114 ? 5.994 -1.872 -27.999 1.00 66.62 114 ASP A O 1
ATOM 887 N N . SER A 1 115 ? 7.055 -2.285 -26.062 1.00 63.94 115 SER A N 1
ATOM 888 C CA . SER A 1 115 ? 6.838 -3.741 -26.044 1.00 63.94 115 SER A CA 1
ATOM 889 C C . SER A 1 115 ? 5.457 -4.176 -25.541 1.00 63.94 115 SER A C 1
ATOM 891 O O . SER A 1 115 ? 5.103 -5.341 -25.703 1.00 63.94 115 SER A O 1
ATOM 893 N N . HIS A 1 116 ? 4.650 -3.273 -24.978 1.00 74.38 116 HIS A N 1
ATOM 894 C CA . HIS A 1 116 ? 3.437 -3.623 -24.222 1.00 74.38 116 HIS A CA 1
ATOM 895 C C . HIS A 1 116 ? 2.134 -3.177 -24.896 1.00 74.38 116 HIS A C 1
ATOM 897 O O . HIS A 1 116 ? 1.288 -2.532 -24.276 1.00 74.38 116 HIS A O 1
ATOM 903 N N . LYS A 1 117 ? 1.950 -3.523 -26.177 1.00 67.81 117 LYS A N 1
ATOM 904 C CA . LYS A 1 117 ? 0.700 -3.222 -26.907 1.00 67.81 117 LYS A CA 1
ATOM 905 C C . LYS A 1 117 ? -0.520 -3.951 -26.336 1.00 67.81 117 LYS A C 1
ATOM 907 O O . LYS A 1 117 ? -1.617 -3.408 -26.395 1.00 67.81 117 LYS A O 1
ATOM 912 N N . ASP A 1 118 ? -0.301 -5.123 -25.745 1.00 76.69 118 ASP A N 1
ATOM 913 C CA . ASP A 1 118 ? -1.351 -5.977 -25.175 1.00 76.69 118 ASP A CA 1
ATOM 914 C C . ASP A 1 118 ? -1.529 -5.783 -23.655 1.00 76.69 118 ASP A C 1
ATOM 916 O O . ASP A 1 118 ? -2.309 -6.490 -23.021 1.00 76.69 118 ASP A O 1
ATOM 920 N N . GLY A 1 119 ? -0.831 -4.803 -23.069 1.00 80.69 119 GLY A N 1
ATOM 921 C CA . GLY A 1 119 ? -0.853 -4.504 -21.637 1.00 80.69 119 GLY A CA 1
ATOM 922 C C . GLY A 1 119 ? 0.455 -4.846 -20.913 1.00 80.69 119 GLY A C 1
ATOM 923 O O . GLY A 1 119 ? 1.371 -5.438 -21.497 1.00 80.69 119 GLY A O 1
ATOM 924 N N . PRO A 1 120 ? 0.589 -4.418 -19.645 1.00 87.69 120 PRO A N 1
ATOM 925 C CA . PRO A 1 120 ? 1.744 -4.767 -18.834 1.00 87.69 120 PRO A CA 1
ATOM 926 C C . PRO A 1 120 ? 1.750 -6.270 -18.511 1.00 87.69 120 PRO A C 1
ATOM 928 O O . PRO A 1 120 ? 0.686 -6.895 -18.484 1.00 87.69 120 PRO A O 1
ATOM 931 N N . PRO A 1 121 ? 2.918 -6.846 -18.184 1.00 90.00 121 PRO A N 1
ATOM 932 C CA . PRO A 1 121 ? 2.984 -8.172 -17.590 1.00 90.00 121 PRO A CA 1
ATOM 933 C C . PRO A 1 121 ? 2.117 -8.229 -16.327 1.00 90.00 121 PRO A C 1
ATOM 935 O O . PRO A 1 121 ? 1.998 -7.228 -15.611 1.00 90.00 121 PRO A O 1
ATOM 938 N N . PRO A 1 122 ? 1.507 -9.379 -16.014 1.00 90.81 122 PRO A N 1
ATOM 939 C CA . PRO A 1 122 ? 0.729 -9.506 -14.796 1.00 90.81 122 PRO A CA 1
ATOM 940 C C . PRO A 1 122 ? 1.617 -9.280 -13.567 1.00 90.81 122 PRO A C 1
ATOM 942 O O . PRO A 1 122 ? 2.747 -9.772 -13.496 1.00 90.81 122 PRO A O 1
ATOM 945 N N . LEU A 1 123 ? 1.096 -8.539 -12.586 1.00 92.94 123 LEU A N 1
ATOM 946 C CA . LEU A 1 123 ? 1.732 -8.448 -11.275 1.00 92.94 123 LEU A CA 1
ATOM 947 C C . LEU A 1 123 ? 1.698 -9.819 -10.601 1.00 92.94 123 LEU A C 1
ATOM 949 O O . LEU A 1 123 ? 0.718 -10.556 -10.720 1.00 92.94 123 LEU A O 1
ATOM 953 N N . TYR A 1 124 ? 2.759 -10.145 -9.871 1.00 86.62 124 TYR A N 1
ATOM 954 C CA . TYR A 1 124 ? 2.842 -11.407 -9.155 1.00 86.62 124 TYR A CA 1
ATOM 955 C C . TYR A 1 124 ? 2.333 -11.247 -7.720 1.00 86.62 124 TYR A C 1
ATOM 957 O O . TYR A 1 124 ? 2.831 -10.408 -6.970 1.00 86.62 124 TYR A O 1
ATOM 965 N N . THR A 1 125 ? 1.348 -12.063 -7.338 1.00 83.75 125 THR A N 1
ATOM 966 C CA . THR A 1 125 ? 0.695 -12.032 -6.014 1.00 83.75 125 THR A CA 1
ATOM 967 C C . THR A 1 125 ? 0.841 -13.350 -5.247 1.00 83.75 125 THR A C 1
ATOM 969 O O . THR A 1 125 ? 0.119 -13.580 -4.280 1.00 83.75 125 THR A O 1
ATOM 972 N N . GLY A 1 126 ? 1.716 -14.252 -5.701 1.00 85.06 126 GLY A N 1
ATOM 973 C CA . GLY A 1 126 ? 1.974 -15.518 -5.016 1.00 85.06 126 GLY A CA 1
ATOM 974 C C . GLY A 1 126 ? 2.846 -15.348 -3.769 1.00 85.06 126 GLY A C 1
ATOM 975 O O . GLY A 1 126 ? 3.519 -14.332 -3.593 1.00 85.06 126 GLY A O 1
ATOM 976 N N . TRP A 1 127 ? 2.837 -1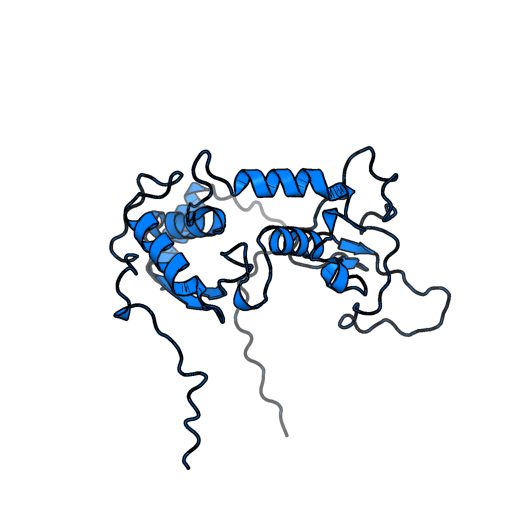6.368 -2.909 1.00 85.44 127 TRP A N 1
ATOM 977 C CA . TRP A 1 127 ? 3.586 -16.382 -1.647 1.00 85.44 127 TRP A CA 1
ATOM 978 C C . TRP A 1 127 ? 5.090 -16.573 -1.848 1.00 85.44 127 TRP A C 1
ATOM 980 O O . TRP A 1 127 ? 5.894 -15.896 -1.208 1.00 85.44 127 TRP A O 1
ATOM 990 N N . ASP A 1 128 ? 5.457 -17.462 -2.768 1.00 87.88 128 ASP A N 1
ATOM 991 C CA . ASP A 1 128 ? 6.843 -17.771 -3.101 1.00 87.88 128 ASP A CA 1
ATOM 992 C C . ASP A 1 128 ? 7.264 -17.028 -4.356 1.00 87.88 128 ASP A C 1
ATOM 994 O O . ASP A 1 128 ? 6.470 -16.847 -5.272 1.00 87.88 128 ASP A O 1
ATOM 998 N N . TRP A 1 129 ? 8.519 -16.608 -4.438 1.00 87.44 129 TRP A N 1
ATOM 999 C CA . TRP A 1 129 ? 9.010 -15.950 -5.642 1.00 87.44 129 TRP A CA 1
ATOM 1000 C C . TRP A 1 129 ? 9.116 -16.936 -6.809 1.00 87.44 129 TRP A C 1
ATOM 1002 O O . TRP A 1 129 ? 9.623 -18.045 -6.612 1.00 87.44 129 TRP A O 1
ATOM 1012 N N . PRO A 1 130 ? 8.717 -16.548 -8.035 1.00 87.31 130 PRO A N 1
ATOM 1013 C CA . PRO A 1 130 ? 8.977 -17.375 -9.200 1.00 87.31 130 PRO A CA 1
ATOM 1014 C C . PRO A 1 130 ? 10.489 -17.621 -9.361 1.00 87.31 130 PRO A C 1
ATOM 1016 O O . PRO A 1 130 ? 11.292 -16.715 -9.101 1.00 87.31 130 PRO A O 1
ATOM 1019 N N . PRO A 1 131 ? 10.911 -18.812 -9.816 1.00 86.94 131 PRO A N 1
ATOM 1020 C CA . PRO A 1 131 ? 12.326 -19.112 -10.015 1.00 86.94 131 PRO A CA 1
ATOM 1021 C C . PRO A 1 131 ? 13.016 -18.093 -10.928 1.00 86.94 131 PRO A C 1
ATOM 1023 O O . PRO A 1 131 ? 12.459 -17.701 -11.951 1.00 86.94 131 PRO A O 1
ATOM 1026 N N . ASN A 1 132 ? 14.251 -17.706 -10.595 1.00 88.94 132 ASN A N 1
ATOM 1027 C CA . ASN A 1 132 ? 15.062 -16.758 -11.377 1.00 88.94 132 ASN A CA 1
ATOM 1028 C C . ASN A 1 132 ? 14.397 -15.387 -11.589 1.00 88.94 132 ASN A C 1
ATOM 1030 O O . ASN A 1 132 ? 14.576 -14.743 -12.630 1.00 88.94 132 ASN A O 1
ATOM 1034 N N . THR A 1 133 ? 13.617 -14.934 -10.611 1.00 92.19 133 THR A N 1
ATOM 1035 C CA . THR A 1 133 ? 12.984 -13.617 -10.641 1.00 92.19 133 THR A CA 1
ATOM 1036 C C . THR A 1 133 ? 13.135 -12.909 -9.305 1.00 92.19 133 THR A C 1
ATOM 1038 O O . THR A 1 133 ? 13.404 -13.525 -8.274 1.00 92.19 133 THR A O 1
ATOM 1041 N N . CYS A 1 134 ? 12.972 -11.591 -9.312 1.00 93.69 134 CYS A N 1
ATOM 1042 C CA . CYS A 1 134 ? 12.825 -10.822 -8.085 1.00 93.69 134 CYS A CA 1
ATOM 1043 C C . CYS A 1 134 ? 11.938 -9.593 -8.321 1.00 93.69 134 CYS A C 1
ATOM 1045 O O . CYS A 1 134 ? 11.743 -9.184 -9.472 1.00 93.69 134 CYS A O 1
ATOM 1047 N N . PRO A 1 135 ? 11.412 -8.965 -7.255 1.00 95.31 135 PRO A N 1
ATOM 1048 C CA . PRO A 1 135 ? 10.744 -7.679 -7.375 1.00 95.31 135 PRO A CA 1
ATOM 1049 C C . PRO A 1 135 ? 11.670 -6.629 -7.987 1.00 95.31 135 PRO A C 1
ATOM 1051 O O . PRO A 1 135 ? 12.804 -6.460 -7.525 1.00 95.31 135 PRO A O 1
ATOM 1054 N N . TYR A 1 136 ? 11.160 -5.832 -8.925 1.00 95.75 136 TYR A N 1
ATOM 1055 C CA . TYR A 1 136 ? 11.867 -4.677 -9.485 1.00 95.75 136 TYR A CA 1
ATOM 1056 C C . TYR A 1 136 ? 12.454 -3.782 -8.376 1.00 95.75 136 TYR A C 1
ATOM 1058 O O . TYR A 1 136 ? 13.607 -3.345 -8.451 1.00 95.75 136 TYR A O 1
ATOM 1066 N N . TYR A 1 137 ? 11.704 -3.585 -7.284 1.00 95.56 137 TYR A N 1
ATOM 1067 C CA . TYR A 1 137 ? 12.111 -2.809 -6.106 1.00 95.56 137 TYR A CA 1
ATOM 1068 C C . TYR A 1 137 ? 13.400 -3.305 -5.419 1.00 95.56 137 TYR A C 1
ATOM 1070 O O . TYR A 1 137 ? 14.056 -2.538 -4.711 1.00 95.56 137 TYR A O 1
ATOM 1078 N N . ARG A 1 138 ? 13.781 -4.576 -5.597 1.00 94.56 138 ARG A N 1
ATOM 1079 C CA . ARG A 1 138 ? 14.984 -5.175 -4.994 1.00 94.56 138 ARG A CA 1
ATOM 1080 C C . ARG A 1 138 ? 16.215 -5.150 -5.906 1.00 94.56 138 ARG A C 1
ATOM 1082 O O . ARG A 1 138 ? 17.247 -5.697 -5.524 1.00 94.56 138 ARG A O 1
ATOM 1089 N N . THR A 1 139 ? 16.133 -4.502 -7.062 1.00 94.44 139 THR A N 1
ATOM 1090 C CA . THR A 1 139 ? 17.233 -4.391 -8.033 1.00 94.44 139 THR A CA 1
ATOM 1091 C C . THR A 1 139 ? 18.005 -3.073 -7.905 1.00 94.44 139 THR A C 1
ATOM 1093 O O . THR A 1 139 ? 17.708 -2.240 -7.039 1.00 94.44 139 THR A O 1
ATOM 1096 N N . ALA A 1 140 ? 18.949 -2.823 -8.819 1.00 94.06 140 ALA A N 1
ATOM 1097 C CA . ALA A 1 140 ? 19.619 -1.526 -8.959 1.00 94.06 140 ALA A CA 1
ATOM 1098 C C . ALA A 1 140 ? 18.637 -0.372 -9.251 1.00 94.06 140 ALA A C 1
ATOM 1100 O O . ALA A 1 140 ? 18.974 0.809 -9.093 1.00 94.06 140 ALA A O 1
ATOM 1101 N N . TYR A 1 141 ? 17.402 -0.698 -9.643 1.00 95.00 141 TYR A N 1
ATOM 1102 C CA . TYR A 1 141 ? 16.340 0.256 -9.927 1.00 95.00 141 TYR A CA 1
ATOM 1103 C C . TYR A 1 141 ? 15.506 0.670 -8.711 1.00 95.00 141 TYR A C 1
ATOM 1105 O O . TYR A 1 141 ? 14.625 1.517 -8.857 1.00 95.00 141 TYR A O 1
ATOM 1113 N N . LYS A 1 142 ? 15.821 0.206 -7.490 1.00 95.69 142 LYS A N 1
ATOM 1114 C CA . LYS A 1 142 ? 15.148 0.653 -6.250 1.00 95.69 142 LYS A CA 1
ATOM 1115 C C . LYS A 1 142 ? 15.003 2.178 -6.154 1.00 95.69 142 LYS A C 1
ATOM 1117 O O . LYS A 1 142 ? 13.960 2.683 -5.751 1.00 95.69 142 LYS A O 1
ATOM 1122 N N . LYS A 1 143 ? 16.030 2.928 -6.565 1.00 95.19 143 LYS A N 1
ATOM 1123 C CA . LYS A 1 143 ? 16.032 4.404 -6.563 1.00 95.19 143 LYS A CA 1
ATOM 1124 C C . LYS A 1 143 ? 14.991 5.039 -7.497 1.00 95.19 143 LYS A C 1
ATOM 1126 O O . LYS A 1 143 ? 14.614 6.184 -7.284 1.00 95.19 143 LYS A O 1
ATOM 1131 N N . LYS A 1 144 ? 14.523 4.304 -8.510 1.00 96.25 144 LYS A N 1
ATOM 1132 C CA . LYS A 1 144 ? 13.463 4.721 -9.437 1.00 96.25 144 LYS A CA 1
ATOM 1133 C C . LYS A 1 144 ? 12.061 4.362 -8.930 1.00 96.25 144 LYS A C 1
ATOM 1135 O O . LYS A 1 144 ? 11.085 4.787 -9.532 1.00 96.25 144 LYS A O 1
ATOM 1140 N N . ALA A 1 145 ? 11.936 3.593 -7.844 1.00 96.31 145 ALA A N 1
ATOM 1141 C CA . ALA A 1 145 ? 10.661 3.010 -7.422 1.00 96.31 145 ALA A CA 1
ATOM 1142 C C . ALA A 1 145 ? 9.561 4.039 -7.136 1.00 96.31 145 ALA A C 1
ATOM 1144 O O . ALA A 1 145 ? 8.407 3.754 -7.409 1.00 96.31 145 ALA A O 1
ATOM 1145 N N . LYS A 1 146 ? 9.909 5.236 -6.652 1.00 96.31 146 LYS A N 1
ATOM 1146 C CA . LYS A 1 146 ? 8.958 6.341 -6.431 1.00 96.31 146 LYS A CA 1
ATOM 1147 C C . LYS A 1 146 ? 8.299 6.852 -7.717 1.00 96.31 146 LYS A C 1
ATOM 1149 O O . LYS A 1 146 ? 7.188 7.354 -7.699 1.00 96.31 146 LYS A O 1
ATOM 1154 N N . ARG A 1 147 ? 8.983 6.687 -8.848 1.00 96.75 147 ARG A N 1
ATOM 1155 C CA . ARG A 1 147 ? 8.548 7.119 -10.180 1.00 96.75 147 ARG A CA 1
ATOM 1156 C C . ARG A 1 147 ? 8.379 5.934 -11.127 1.00 96.75 147 ARG A C 1
ATOM 1158 O O . ARG A 1 147 ? 8.480 6.106 -12.332 1.00 96.75 147 ARG A O 1
ATOM 1165 N N . PHE A 1 148 ? 8.152 4.731 -10.598 1.00 97.00 148 PHE A N 1
ATOM 1166 C CA . PHE A 1 148 ? 8.150 3.483 -11.366 1.00 97.00 148 PHE A CA 1
ATOM 1167 C C . PHE A 1 148 ? 7.331 3.567 -12.663 1.00 97.00 148 PHE A C 1
ATOM 1169 O O . PHE A 1 148 ? 7.853 3.270 -13.733 1.00 97.00 148 PHE A O 1
ATOM 1176 N N . THR A 1 149 ? 6.092 4.057 -12.586 1.00 96.19 149 THR A N 1
ATOM 1177 C CA . THR A 1 149 ? 5.183 4.188 -13.741 1.00 96.19 149 THR A CA 1
ATOM 1178 C C . THR A 1 149 ? 5.461 5.388 -14.650 1.00 96.19 149 THR A C 1
ATOM 1180 O O . THR A 1 149 ? 4.786 5.558 -15.660 1.00 96.19 149 THR A O 1
ATOM 1183 N N . LEU A 1 150 ? 6.441 6.223 -14.307 1.00 94.69 150 LEU A N 1
ATOM 1184 C CA . LEU A 1 150 ? 6.949 7.318 -15.141 1.00 94.69 150 LEU A CA 1
ATOM 1185 C C . LEU A 1 150 ? 8.303 6.969 -15.784 1.00 94.69 150 LEU A C 1
ATOM 1187 O O . LEU A 1 150 ? 8.871 7.787 -16.499 1.00 94.69 150 LEU A O 1
ATOM 1191 N N . GLU A 1 151 ? 8.832 5.783 -15.485 1.00 93.50 151 GLU A N 1
ATOM 1192 C CA . GLU A 1 151 ? 10.145 5.299 -15.901 1.00 93.50 151 GLU A CA 1
ATOM 1193 C C . GLU A 1 151 ? 9.971 3.895 -16.522 1.00 93.50 151 GLU A C 1
ATOM 1195 O O . GLU A 1 151 ? 9.109 3.678 -17.373 1.00 93.50 151 GLU A O 1
ATOM 1200 N N . ASP A 1 152 ? 10.757 2.919 -16.064 1.00 94.12 152 ASP A N 1
ATOM 1201 C CA . ASP A 1 152 ? 10.811 1.549 -16.580 1.00 94.12 152 ASP A CA 1
ATOM 1202 C C . ASP A 1 152 ? 9.451 0.811 -16.520 1.00 94.12 152 ASP A C 1
ATOM 1204 O O . ASP A 1 152 ? 9.202 -0.087 -17.316 1.00 94.12 152 ASP A O 1
ATOM 1208 N N . GLY A 1 153 ? 8.554 1.195 -15.603 1.00 94.50 153 GLY A N 1
ATOM 1209 C CA . GLY A 1 153 ? 7.226 0.607 -15.402 1.00 94.50 153 GLY A CA 1
ATOM 1210 C C . GLY A 1 153 ? 6.080 1.346 -16.095 1.00 94.50 153 GLY A C 1
ATOM 1211 O O . GLY A 1 153 ? 4.937 1.215 -15.655 1.00 94.50 153 GLY A O 1
ATOM 1212 N N . ALA A 1 154 ? 6.345 2.149 -17.131 1.00 93.88 154 ALA A N 1
ATOM 1213 C CA . ALA A 1 154 ? 5.332 2.969 -17.812 1.00 93.88 154 ALA A CA 1
ATOM 1214 C C . ALA A 1 154 ? 4.079 2.190 -18.259 1.00 93.88 154 ALA A C 1
ATOM 1216 O O . ALA A 1 154 ? 2.963 2.710 -18.186 1.00 93.88 154 ALA A O 1
ATOM 1217 N N . CYS A 1 155 ? 4.232 0.919 -18.642 1.00 92.75 155 CYS A N 1
ATOM 1218 C CA . CYS A 1 155 ? 3.117 0.043 -19.013 1.00 92.75 155 CYS A CA 1
ATOM 1219 C C . CYS A 1 155 ? 2.104 -0.191 -17.872 1.00 92.75 155 CYS A C 1
ATOM 1221 O O . CYS A 1 155 ? 0.939 -0.475 -18.142 1.00 92.75 155 CYS A O 1
ATOM 1223 N N . TYR A 1 156 ? 2.496 -0.004 -16.607 1.00 95.19 156 TYR A N 1
ATOM 1224 C CA . TYR A 1 156 ? 1.617 -0.112 -15.438 1.00 95.19 156 TYR A CA 1
ATOM 1225 C C . TYR A 1 156 ? 0.892 1.198 -15.086 1.00 95.19 156 TYR A C 1
ATOM 1227 O O . TYR A 1 156 ? 0.103 1.220 -14.139 1.00 95.19 156 TYR A O 1
ATOM 1235 N N . ARG A 1 157 ? 1.106 2.305 -15.815 1.00 94.88 157 ARG A N 1
ATOM 1236 C CA . ARG A 1 157 ? 0.456 3.593 -15.503 1.00 94.88 157 ARG A CA 1
ATOM 1237 C C . ARG A 1 157 ? -1.084 3.539 -15.531 1.00 94.88 157 ARG A C 1
ATOM 1239 O O . ARG A 1 157 ? -1.694 4.146 -14.650 1.00 94.88 157 ARG A O 1
ATOM 1246 N N . PRO A 1 158 ? -1.750 2.803 -16.443 1.00 94.12 158 PRO A N 1
ATOM 1247 C CA . PRO A 1 158 ? -3.201 2.623 -16.366 1.00 94.12 158 PRO A CA 1
ATOM 1248 C C . PRO A 1 158 ? -3.652 1.955 -15.059 1.00 94.12 158 PRO A C 1
ATOM 1250 O O . PRO A 1 158 ? -4.635 2.384 -14.458 1.00 94.12 158 PRO A O 1
ATOM 1253 N N . LEU A 1 159 ? -2.902 0.957 -14.574 1.00 93.81 159 LEU A N 1
ATOM 1254 C CA . LEU A 1 159 ? -3.189 0.291 -13.303 1.00 93.81 159 LEU A CA 1
ATOM 1255 C C . LEU A 1 159 ? -2.978 1.231 -12.110 1.00 93.81 159 LEU A C 1
ATOM 1257 O O . LEU A 1 159 ? -3.806 1.245 -11.205 1.00 93.81 159 LEU A O 1
ATOM 1261 N N . TYR A 1 160 ? -1.936 2.069 -12.141 1.00 94.75 160 TYR A N 1
ATOM 1262 C CA . TYR A 1 160 ? -1.758 3.144 -11.160 1.00 94.75 160 TYR A CA 1
ATOM 1263 C C . TYR A 1 160 ? -3.011 4.025 -11.069 1.00 94.75 160 TYR A C 1
ATOM 1265 O O . TYR A 1 160 ? -3.540 4.219 -9.979 1.00 94.75 160 TYR A O 1
ATOM 1273 N N . HIS A 1 161 ? -3.522 4.521 -12.204 1.00 94.25 161 HIS A N 1
ATOM 1274 C CA . HIS A 1 161 ? -4.712 5.379 -12.216 1.00 94.25 161 HIS A CA 1
ATOM 1275 C C . HIS A 1 161 ? -5.954 4.654 -11.703 1.00 94.25 161 HIS A C 1
ATOM 1277 O O . HIS A 1 161 ? -6.770 5.252 -11.004 1.00 94.25 161 HIS A O 1
ATOM 1283 N N . HIS A 1 162 ? -6.079 3.364 -12.012 1.00 92.50 162 HIS A N 1
ATOM 1284 C CA . HIS A 1 162 ? -7.161 2.551 -11.483 1.00 92.50 162 HIS A CA 1
ATOM 1285 C C . HIS A 1 162 ? -7.086 2.436 -9.953 1.00 92.50 162 HIS A C 1
ATOM 1287 O O . HIS A 1 162 ? -8.060 2.763 -9.279 1.00 92.50 162 HIS A O 1
ATOM 1293 N N . MET A 1 163 ? -5.928 2.072 -9.395 1.00 91.00 163 MET A N 1
ATOM 1294 C CA . MET A 1 163 ? -5.720 2.003 -7.942 1.00 91.00 163 MET A CA 1
ATOM 1295 C C . MET A 1 163 ? -5.968 3.355 -7.261 1.00 91.00 163 MET A C 1
ATOM 1297 O O . MET A 1 163 ? -6.662 3.421 -6.251 1.00 91.00 163 MET A O 1
ATOM 1301 N N . ASP A 1 164 ? -5.447 4.438 -7.839 1.00 90.06 164 ASP A N 1
ATOM 1302 C CA . ASP A 1 164 ? -5.625 5.806 -7.348 1.00 90.06 164 ASP A CA 1
ATOM 1303 C C . ASP A 1 164 ? -7.115 6.201 -7.312 1.00 90.06 164 ASP A C 1
ATOM 1305 O O . ASP A 1 164 ? -7.592 6.767 -6.327 1.00 90.06 164 ASP A O 1
ATOM 1309 N N . SER A 1 165 ? -7.883 5.820 -8.338 1.00 88.00 165 SER A N 1
ATOM 1310 C CA . SER A 1 165 ? -9.330 6.061 -8.377 1.00 88.00 165 SER A CA 1
ATOM 1311 C C . SER A 1 165 ? -10.107 5.261 -7.329 1.00 88.00 165 SER A C 1
ATOM 1313 O O . SER A 1 165 ? -11.065 5.783 -6.770 1.00 88.00 165 SER A O 1
ATOM 1315 N N . LEU A 1 166 ? -9.685 4.028 -7.024 1.00 85.94 166 LEU A N 1
ATOM 1316 C CA . LEU A 1 166 ? -10.341 3.175 -6.026 1.00 85.94 166 LEU A CA 1
ATOM 1317 C C . LEU A 1 166 ? -10.113 3.662 -4.592 1.00 85.94 166 LEU A C 1
ATOM 1319 O O . LEU A 1 166 ? -10.951 3.421 -3.729 1.00 85.94 166 LEU A O 1
ATOM 1323 N N . LEU A 1 167 ? -8.993 4.344 -4.343 1.00 82.38 167 LEU A N 1
ATOM 1324 C CA . LEU A 1 167 ? -8.705 4.957 -3.047 1.00 82.38 167 LEU A CA 1
ATOM 1325 C C . LEU A 1 167 ? -9.442 6.283 -2.839 1.00 82.38 167 LEU A C 1
ATOM 1327 O O . LEU A 1 167 ? -9.498 6.759 -1.717 1.00 82.38 167 LEU A O 1
ATOM 1331 N N . CYS A 1 168 ? -9.972 6.913 -3.887 1.00 75.94 168 CYS A N 1
ATOM 1332 C CA . CYS A 1 168 ? -10.745 8.146 -3.757 1.00 75.94 168 CYS A CA 1
ATOM 1333 C C . CYS A 1 168 ? -12.239 7.822 -3.700 1.00 75.94 168 CYS A C 1
ATOM 1335 O O . CYS A 1 168 ? -12.852 7.514 -4.725 1.00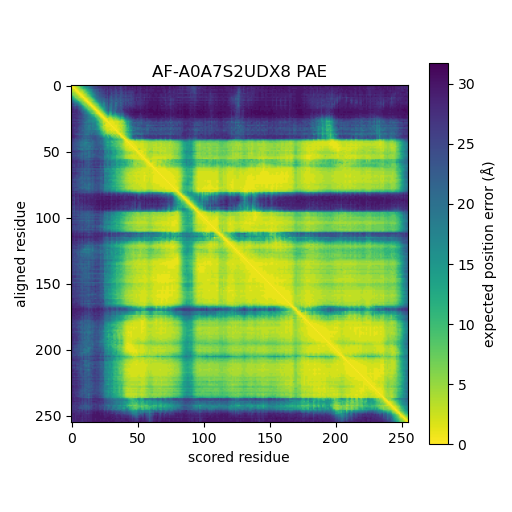 75.94 168 CYS A O 1
ATOM 1337 N N . HIS A 1 169 ? -12.856 7.955 -2.527 1.00 66.81 169 HIS A N 1
ATOM 1338 C CA . HIS A 1 169 ? -14.315 7.992 -2.454 1.00 66.81 169 HIS A CA 1
ATOM 1339 C C . HIS A 1 169 ? -14.797 9.334 -3.024 1.00 66.81 169 HIS A C 1
ATOM 1341 O O . HIS A 1 169 ? -14.264 10.390 -2.687 1.00 66.81 169 HIS A O 1
ATOM 1347 N N . GLN A 1 170 ? -15.723 9.281 -3.984 1.00 54.47 170 GLN A N 1
ATOM 1348 C CA . GLN A 1 170 ? -16.096 10.436 -4.803 1.00 54.47 170 GLN A CA 1
ATOM 1349 C C . GLN A 1 170 ? -16.537 11.633 -3.933 1.00 54.47 170 GLN A C 1
ATOM 1351 O O . GLN A 1 170 ? -17.269 11.466 -2.964 1.00 54.47 170 GLN A O 1
ATOM 1356 N N . ASP A 1 171 ? -16.057 12.818 -4.325 1.00 59.25 171 ASP A N 1
ATOM 1357 C CA . ASP A 1 171 ? -16.331 14.175 -3.812 1.00 59.25 171 ASP A CA 1
ATOM 1358 C C . ASP A 1 171 ? -15.600 14.687 -2.561 1.00 59.25 171 ASP A C 1
ATOM 1360 O O . ASP A 1 171 ? -15.562 15.904 -2.370 1.00 59.25 171 ASP A O 1
ATOM 1364 N N . ASP A 1 172 ? -14.908 13.850 -1.785 1.00 68.31 172 ASP A N 1
ATOM 1365 C CA . ASP A 1 172 ? -14.125 14.326 -0.634 1.00 68.31 172 ASP A CA 1
ATOM 1366 C C . ASP A 1 172 ? -12.645 13.968 -0.781 1.00 68.31 172 ASP A C 1
ATOM 1368 O O . ASP A 1 172 ? -12.205 12.906 -0.359 1.00 68.31 172 ASP A O 1
ATOM 1372 N N . LYS A 1 173 ? -11.846 14.856 -1.386 1.00 64.56 173 LYS A N 1
ATOM 1373 C CA . LYS A 1 173 ? -10.385 14.663 -1.500 1.00 64.56 173 LYS A CA 1
ATOM 1374 C C . LYS A 1 173 ? -9.655 14.787 -0.164 1.00 64.56 173 LYS A C 1
ATOM 1376 O O . LYS A 1 173 ? -8.530 14.301 -0.059 1.00 64.56 173 LYS A O 1
ATOM 1381 N N . GLU A 1 174 ? -10.273 15.416 0.827 1.00 68.44 174 GLU A N 1
ATOM 1382 C CA . GLU A 1 174 ? -9.693 15.613 2.157 1.00 68.44 174 GLU A CA 1
ATOM 1383 C C . GLU A 1 174 ? -10.083 14.490 3.122 1.00 68.44 174 GLU A C 1
ATOM 1385 O O . GLU A 1 174 ? -9.654 14.486 4.275 1.00 68.44 174 GLU A O 1
ATOM 1390 N N . SER A 1 175 ? -10.846 13.506 2.637 1.00 76.50 175 SER A N 1
ATOM 1391 C 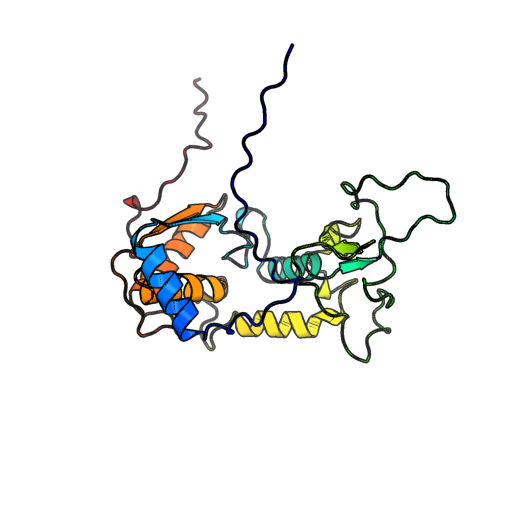CA . SER A 1 175 ? -11.310 12.407 3.462 1.00 76.50 175 SER A CA 1
ATOM 1392 C C . SER A 1 175 ? -10.142 11.626 4.066 1.00 76.50 175 SER A C 1
ATOM 1394 O O . SER A 1 175 ? -9.250 11.192 3.323 1.00 76.50 175 SER A O 1
ATOM 1396 N N . PRO A 1 176 ? -10.161 11.347 5.383 1.00 73.75 176 PRO A N 1
ATOM 1397 C CA . PRO A 1 176 ? -9.114 10.562 6.039 1.00 73.75 176 PRO A CA 1
ATOM 1398 C C . PRO A 1 176 ? -9.011 9.135 5.468 1.00 73.75 176 PRO A C 1
ATOM 1400 O O . PRO A 1 176 ? -7.969 8.489 5.565 1.00 73.75 176 PRO A O 1
ATOM 1403 N N . TRP A 1 177 ? -10.069 8.657 4.806 1.00 82.50 177 TRP A N 1
ATOM 1404 C CA . TRP A 1 177 ? -10.140 7.349 4.153 1.00 82.50 177 TRP A CA 1
ATOM 1405 C C . TRP A 1 177 ? -9.322 7.258 2.870 1.00 82.50 177 TRP A C 1
ATOM 1407 O O . TRP A 1 177 ? -8.938 6.160 2.483 1.00 82.50 177 TRP A O 1
ATOM 1417 N N . ASN A 1 178 ? -9.006 8.385 2.223 1.00 81.81 178 ASN A N 1
ATOM 1418 C CA . ASN A 1 178 ? -8.354 8.380 0.908 1.00 81.81 178 ASN A CA 1
ATOM 1419 C C . ASN A 1 178 ? -6.930 7.818 0.921 1.00 81.81 178 ASN A C 1
ATOM 1421 O O . ASN A 1 178 ? -6.319 7.582 -0.127 1.00 81.81 178 ASN A O 1
ATOM 1425 N N . HIS A 1 179 ? -6.385 7.640 2.118 1.00 86.31 179 HIS A N 1
ATOM 1426 C CA . HIS A 1 179 ? -5.085 7.047 2.350 1.00 86.31 179 HIS A CA 1
ATOM 1427 C C . HIS A 1 179 ? -5.187 5.685 3.025 1.00 86.31 179 HIS A C 1
ATOM 1429 O O . HIS A 1 179 ? -4.168 5.030 3.158 1.00 86.31 179 HIS A O 1
ATOM 1435 N N . LEU A 1 180 ? -6.364 5.216 3.432 1.00 90.00 180 LEU A N 1
ATOM 1436 C CA . LEU A 1 180 ? -6.514 3.922 4.089 1.00 90.00 180 LEU A CA 1
ATOM 1437 C C . LEU A 1 180 ? -6.973 2.859 3.095 1.00 90.00 180 LEU A C 1
ATOM 1439 O O . LEU A 1 180 ? -7.879 3.072 2.294 1.00 90.00 180 LEU A O 1
ATOM 1443 N N . LEU A 1 181 ? -6.338 1.690 3.139 1.00 90.38 181 LEU A N 1
ATOM 1444 C CA . LEU A 1 181 ? -6.710 0.580 2.273 1.00 90.38 181 LEU A CA 1
ATOM 1445 C C . LEU A 1 181 ? -8.074 0.008 2.693 1.00 90.38 181 LEU A C 1
ATOM 1447 O O . LEU A 1 181 ? -8.217 -0.410 3.846 1.00 90.38 181 LEU A O 1
ATOM 1451 N N . PRO A 1 182 ? -9.039 -0.150 1.764 1.00 88.75 182 PRO A N 1
ATOM 1452 C CA . PRO A 1 182 ? -10.342 -0.749 2.071 1.00 88.75 182 PRO A CA 1
ATOM 1453 C C . PRO A 1 182 ? -10.254 -2.145 2.707 1.00 88.75 182 PRO A C 1
ATOM 1455 O O . PRO A 1 182 ? -11.088 -2.513 3.531 1.00 88.75 182 PRO A O 1
ATOM 1458 N N . ALA A 1 183 ? -9.213 -2.917 2.372 1.00 91.00 183 ALA A N 1
ATOM 1459 C CA . ALA A 1 183 ? -8.970 -4.248 2.930 1.00 91.00 183 ALA A CA 1
ATOM 1460 C C . ALA A 1 183 ? -8.827 -4.251 4.465 1.00 91.00 183 ALA A C 1
ATOM 1462 O O . ALA A 1 183 ? -9.196 -5.230 5.116 1.00 91.00 183 ALA A O 1
ATOM 1463 N N . PHE A 1 184 ? -8.333 -3.160 5.057 1.00 94.12 184 PHE A N 1
ATOM 1464 C CA . PHE A 1 184 ? -8.251 -3.024 6.509 1.00 94.12 184 PHE A CA 1
ATOM 1465 C C . PHE A 1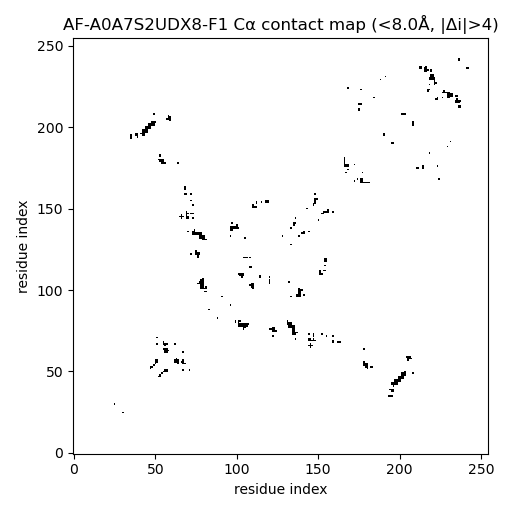 184 ? -9.650 -2.983 7.143 1.00 94.12 184 PHE A C 1
ATOM 1467 O O . PHE A 1 184 ? -9.928 -3.747 8.063 1.00 94.12 184 PHE A O 1
ATOM 1474 N N . PHE A 1 185 ? -10.564 -2.181 6.594 1.00 93.38 185 PHE A N 1
ATOM 1475 C CA . PHE A 1 185 ? -11.945 -2.100 7.082 1.00 93.38 185 PHE A CA 1
ATOM 1476 C C . PHE A 1 185 ? -12.730 -3.386 6.833 1.00 93.38 185 PHE A C 1
ATOM 1478 O O . PHE A 1 185 ? -13.430 -3.843 7.731 1.00 93.38 185 PHE A O 1
ATOM 1485 N N . HIS A 1 186 ? -12.534 -4.041 5.683 1.00 93.94 186 HIS A N 1
ATOM 1486 C CA . HIS A 1 186 ? -13.083 -5.382 5.451 1.00 93.94 186 HIS A CA 1
ATOM 1487 C C . HIS A 1 186 ? -12.604 -6.397 6.495 1.00 93.94 186 HIS A C 1
ATOM 1489 O O . HIS A 1 186 ? -13.370 -7.270 6.897 1.00 93.94 186 HIS A O 1
ATOM 1495 N N . THR A 1 187 ? -11.352 -6.289 6.951 1.00 94.62 187 THR A N 1
ATOM 1496 C CA . THR A 1 187 ? -10.822 -7.163 8.006 1.00 94.62 187 THR A CA 1
ATOM 1497 C C . THR A 1 187 ? -11.567 -6.934 9.320 1.00 94.62 187 THR A C 1
ATOM 1499 O O . THR A 1 187 ? -12.020 -7.900 9.927 1.00 94.62 187 THR A O 1
ATOM 1502 N N . LEU A 1 188 ? -11.748 -5.676 9.736 1.00 94.31 188 LEU A N 1
ATOM 1503 C CA . LEU A 1 188 ? -12.485 -5.338 10.962 1.00 94.31 188 LEU A CA 1
ATOM 1504 C C . LEU A 1 188 ? -13.962 -5.755 10.887 1.00 94.31 188 LEU A C 1
ATOM 1506 O O . LEU A 1 188 ? -14.465 -6.388 11.812 1.00 94.31 188 LEU A O 1
ATOM 1510 N N . ASP A 1 189 ? -14.627 -5.477 9.765 1.00 95.00 189 ASP A N 1
ATOM 1511 C CA . ASP A 1 189 ? -16.007 -5.896 9.492 1.00 95.00 189 ASP A CA 1
ATOM 1512 C C . ASP A 1 189 ? -16.173 -7.422 9.557 1.00 95.00 189 ASP A C 1
ATOM 1514 O O . ASP A 1 189 ? -17.113 -7.939 10.163 1.00 95.00 189 ASP A O 1
ATOM 1518 N N . THR A 1 190 ? -15.204 -8.160 9.010 1.00 93.25 190 THR A N 1
ATOM 1519 C CA . THR A 1 190 ? -15.194 -9.626 9.056 1.00 93.25 190 THR A CA 1
ATOM 1520 C C . THR A 1 190 ? -15.005 -10.145 10.480 1.00 93.25 190 THR A C 1
ATOM 1522 O O . THR A 1 190 ? -15.716 -11.062 10.884 1.00 93.25 190 THR A O 1
ATOM 1525 N N . LEU A 1 191 ? -14.077 -9.577 11.256 1.00 91.88 191 LEU A N 1
ATOM 1526 C CA . LEU A 1 191 ? -13.847 -9.982 12.649 1.00 91.88 191 LEU A CA 1
ATOM 1527 C C . LEU A 1 191 ? -15.090 -9.753 13.513 1.00 91.88 191 LEU A C 1
ATOM 1529 O O . LEU A 1 191 ? -15.475 -10.645 14.267 1.00 91.88 191 LEU A O 1
ATOM 1533 N N . HIS A 1 192 ? -15.740 -8.600 13.343 1.00 90.75 192 HIS A N 1
ATOM 1534 C CA . HIS A 1 192 ? -16.990 -8.262 14.018 1.00 90.75 192 HIS A CA 1
ATOM 1535 C C . HIS A 1 192 ? -18.125 -9.213 13.615 1.00 90.75 192 HIS A C 1
ATOM 1537 O O . HIS A 1 192 ? -18.783 -9.802 14.468 1.00 90.75 192 HIS A O 1
ATOM 1543 N N . SER A 1 193 ? -18.313 -9.436 12.310 1.00 90.06 193 SER A N 1
ATOM 1544 C CA . SER A 1 193 ? -19.356 -10.326 11.782 1.00 90.06 193 SER A CA 1
ATOM 1545 C C . SER A 1 193 ? -19.188 -11.782 12.222 1.00 90.06 193 SER A C 1
ATOM 1547 O O . SER A 1 193 ? -20.167 -12.523 12.315 1.00 90.06 193 SER A O 1
ATOM 1549 N N . LEU A 1 194 ? -17.950 -12.211 12.468 1.00 89.25 194 LEU A N 1
ATOM 1550 C CA . LEU A 1 194 ? -17.631 -13.550 12.956 1.00 89.25 194 LEU A CA 1
ATOM 1551 C C . LEU A 1 194 ? -17.645 -13.663 14.489 1.00 89.25 194 LEU A C 1
ATOM 1553 O O . LEU A 1 194 ? -17.399 -14.764 14.985 1.00 89.25 194 LEU A O 1
ATOM 1557 N N . ASP A 1 195 ? -17.935 -12.578 15.219 1.00 87.75 195 ASP A N 1
ATOM 1558 C CA . ASP A 1 195 ? -17.917 -12.519 16.690 1.00 87.75 195 ASP A CA 1
ATOM 1559 C C . ASP A 1 195 ? -16.586 -13.046 17.265 1.00 87.75 195 ASP A C 1
ATOM 1561 O O . ASP A 1 195 ? -16.539 -13.875 18.178 1.00 87.75 195 ASP A O 1
ATOM 1565 N N . VAL A 1 196 ? -15.476 -12.635 16.641 1.00 87.88 196 VAL A N 1
ATOM 1566 C CA . VAL A 1 196 ? -14.125 -13.036 17.048 1.00 87.88 196 VAL A CA 1
ATOM 1567 C C . VAL A 1 196 ? -13.620 -12.080 18.117 1.00 87.88 196 VAL A C 1
ATOM 1569 O O . VAL A 1 196 ? -13.632 -10.871 17.926 1.00 87.88 196 VAL A O 1
ATOM 1572 N N . ASP A 1 197 ? -13.108 -12.624 19.218 1.00 88.62 197 ASP A N 1
ATOM 1573 C CA . ASP A 1 197 ? -12.410 -11.836 20.232 1.00 88.62 197 ASP A CA 1
ATOM 1574 C C . ASP A 1 197 ? -10.983 -11.505 19.758 1.00 88.62 197 ASP A C 1
ATOM 1576 O O . ASP A 1 197 ? -10.218 -12.407 19.386 1.00 88.62 197 ASP A O 1
ATOM 1580 N N . TYR A 1 198 ? -10.613 -10.219 19.739 1.00 91.69 198 TYR A N 1
ATOM 1581 C CA . TYR A 1 198 ? -9.300 -9.784 19.263 1.00 91.69 198 TYR A CA 1
ATOM 1582 C C . TYR A 1 198 ? -8.747 -8.529 19.950 1.00 91.69 198 TYR A C 1
ATOM 1584 O O . TYR A 1 198 ? -9.472 -7.680 20.459 1.00 91.69 198 TYR A O 1
ATOM 1592 N N . THR A 1 199 ? -7.422 -8.385 19.892 1.00 90.69 199 THR A N 1
ATOM 1593 C CA . THR A 1 199 ? -6.678 -7.162 20.211 1.00 90.69 199 THR A CA 1
ATOM 1594 C C . THR A 1 199 ? -6.065 -6.594 18.935 1.00 90.69 199 THR A C 1
ATOM 1596 O O . THR A 1 199 ? -5.345 -7.297 18.221 1.00 90.69 199 THR A O 1
ATOM 1599 N N . LEU A 1 200 ? -6.284 -5.303 18.682 1.00 90.19 200 LEU A N 1
ATOM 1600 C CA . LEU A 1 200 ? -5.643 -4.564 17.596 1.00 90.19 200 LEU A CA 1
ATOM 1601 C C . LEU A 1 200 ? -4.413 -3.809 18.117 1.00 90.19 200 LEU A C 1
ATOM 1603 O O . LEU A 1 200 ? -4.521 -2.968 19.007 1.00 90.19 200 LEU A O 1
ATOM 1607 N N . ILE A 1 201 ? -3.243 -4.079 17.541 1.00 90.38 201 ILE A N 1
ATOM 1608 C CA . ILE A 1 201 ? -2.003 -3.349 17.817 1.00 90.38 201 ILE A CA 1
ATOM 1609 C C . ILE A 1 201 ? -1.606 -2.589 16.557 1.00 90.38 201 ILE A C 1
ATOM 1611 O O . ILE A 1 201 ? -1.217 -3.190 15.556 1.00 90.38 201 ILE A O 1
ATOM 1615 N N . LEU A 1 202 ? -1.669 -1.263 16.628 1.00 89.81 202 LEU A N 1
ATOM 1616 C CA . LEU A 1 202 ? -1.233 -0.365 15.564 1.00 89.81 202 LEU A CA 1
ATOM 1617 C C . LEU A 1 202 ? 0.133 0.216 15.918 1.00 89.81 202 LEU A C 1
ATOM 1619 O O . LEU A 1 202 ? 0.308 0.796 16.992 1.00 89.81 202 LEU A O 1
ATOM 1623 N N . ARG A 1 203 ? 1.110 0.086 15.021 1.00 88.00 203 ARG A N 1
ATOM 1624 C CA . ARG A 1 203 ? 2.428 0.709 15.182 1.00 88.00 203 ARG A CA 1
ATOM 1625 C C . ARG A 1 203 ? 2.772 1.578 13.991 1.00 88.00 203 ARG A C 1
ATOM 1627 O O . ARG A 1 203 ? 2.589 1.182 12.852 1.00 88.00 203 ARG A O 1
ATOM 1634 N N . THR A 1 204 ? 3.365 2.727 14.270 1.00 86.50 204 THR A N 1
ATOM 1635 C CA . THR A 1 204 ? 4.001 3.575 13.263 1.00 86.50 204 THR A CA 1
ATOM 1636 C C . THR A 1 204 ? 5.218 4.257 13.871 1.00 86.50 204 THR A C 1
ATOM 1638 O O . THR A 1 204 ? 5.294 4.445 15.089 1.00 86.50 204 THR A O 1
ATOM 1641 N N . PHE A 1 205 ? 6.172 4.630 13.022 1.00 79.94 205 PHE A N 1
ATOM 1642 C CA . PHE A 1 205 ? 7.244 5.559 13.379 1.00 79.94 205 PHE A CA 1
ATOM 1643 C C . PHE A 1 205 ? 6.853 7.028 13.128 1.00 79.94 205 PHE A C 1
ATOM 1645 O O . PHE A 1 205 ? 7.568 7.925 13.576 1.00 79.94 205 PHE A O 1
ATOM 1652 N N . GLY A 1 206 ? 5.751 7.272 12.410 1.00 77.62 206 GLY A N 1
ATOM 1653 C CA . GLY A 1 206 ? 5.287 8.592 11.988 1.00 77.62 206 GLY A CA 1
ATOM 1654 C C . GLY A 1 206 ? 4.290 9.260 12.934 1.00 77.62 206 GLY A C 1
ATOM 1655 O O . GLY A 1 206 ? 4.095 8.855 14.082 1.00 77.62 206 GLY A O 1
ATOM 1656 N N . SER A 1 207 ? 3.667 10.328 12.438 1.00 81.81 207 SER A N 1
ATOM 1657 C CA . SER A 1 207 ? 2.615 11.088 13.130 1.00 81.81 207 SER A CA 1
ATOM 1658 C C . SER A 1 207 ? 1.199 10.613 12.791 1.00 81.81 207 SER A C 1
ATOM 1660 O O . SER A 1 207 ? 0.237 11.128 13.354 1.00 81.81 207 SER A O 1
ATOM 1662 N N . ASP A 1 208 ? 1.078 9.618 11.914 1.00 85.25 208 ASP A N 1
ATOM 1663 C CA . ASP A 1 208 ? -0.173 9.191 11.278 1.00 85.25 208 ASP A CA 1
ATOM 1664 C C . ASP A 1 208 ? -1.129 8.465 12.239 1.00 85.25 208 ASP A C 1
ATOM 1666 O O . ASP A 1 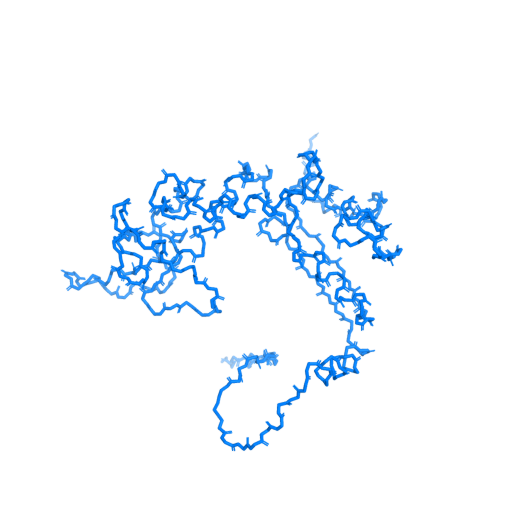208 ? -2.310 8.305 11.949 1.00 85.25 208 ASP A O 1
ATOM 1670 N N . LEU A 1 209 ? -0.644 8.037 13.414 1.00 86.69 209 LEU A N 1
ATOM 1671 C CA . LEU A 1 209 ? -1.437 7.258 14.371 1.00 86.69 209 LEU A CA 1
ATOM 1672 C C . LEU A 1 209 ? -2.723 7.975 14.792 1.00 86.69 209 LEU A C 1
ATOM 1674 O O . LEU A 1 209 ? -3.744 7.320 14.968 1.00 86.69 209 LEU A O 1
ATOM 1678 N N . LYS A 1 210 ? -2.682 9.303 14.955 1.00 85.31 210 LYS A N 1
ATOM 1679 C CA . LYS A 1 210 ? -3.863 10.078 15.351 1.00 85.31 210 LYS A CA 1
ATOM 1680 C C . LYS A 1 210 ? -4.941 10.032 14.268 1.00 85.31 210 LYS A C 1
ATOM 1682 O O . LYS A 1 210 ? -6.106 9.818 14.584 1.00 85.31 210 LYS A O 1
ATOM 1687 N N . ASP A 1 211 ? -4.541 10.204 13.014 1.00 86.88 211 ASP A N 1
ATOM 1688 C CA . ASP A 1 211 ? -5.465 10.247 11.883 1.00 86.88 211 ASP A CA 1
ATOM 1689 C C . ASP A 1 211 ? -6.041 8.851 11.609 1.00 86.88 211 ASP A C 1
ATOM 1691 O O . ASP A 1 211 ? -7.243 8.702 11.403 1.00 86.88 211 ASP A O 1
ATOM 1695 N N . VAL A 1 212 ? -5.213 7.807 11.730 1.00 89.62 212 VAL A N 1
ATOM 1696 C CA . VAL A 1 212 ? -5.658 6.407 11.650 1.00 89.62 212 VAL A CA 1
ATOM 1697 C C . VAL A 1 212 ? -6.601 6.047 12.801 1.00 89.62 212 VAL A C 1
ATOM 1699 O O . VAL A 1 212 ? -7.612 5.387 12.574 1.00 89.62 212 VAL A O 1
ATOM 1702 N N . ALA A 1 213 ? -6.316 6.483 14.030 1.00 89.62 213 ALA A N 1
ATOM 1703 C CA . ALA A 1 213 ? -7.196 6.248 15.173 1.00 89.62 213 ALA A CA 1
ATOM 1704 C C . ALA A 1 213 ? -8.550 6.945 14.993 1.00 89.62 213 ALA A C 1
ATOM 1706 O O . ALA A 1 213 ? -9.586 6.327 15.226 1.00 89.62 213 ALA A O 1
ATOM 1707 N N . GLN A 1 214 ? -8.549 8.193 14.516 1.00 89.50 214 GLN A N 1
ATOM 1708 C CA . GLN A 1 214 ? -9.774 8.925 14.199 1.00 89.50 214 GLN A CA 1
ATOM 1709 C C . GLN A 1 214 ? -10.587 8.207 13.118 1.00 89.50 214 GLN A C 1
ATOM 1711 O O . GLN A 1 214 ? -11.789 8.019 13.279 1.00 89.50 214 GLN A O 1
ATOM 1716 N N . ALA A 1 215 ? -9.927 7.736 12.060 1.00 91.38 215 ALA A N 1
ATOM 1717 C CA . ALA A 1 215 ? -10.560 6.940 11.019 1.00 91.38 215 ALA A CA 1
ATOM 1718 C C . ALA A 1 215 ? -11.176 5.645 11.590 1.00 91.38 215 ALA A C 1
ATOM 1720 O O . ALA A 1 215 ? -12.318 5.308 11.307 1.00 91.38 215 ALA A O 1
ATOM 1721 N N . ILE A 1 216 ? -10.490 4.921 12.470 1.00 92.31 216 ILE A N 1
ATOM 1722 C CA . ILE A 1 216 ? -11.079 3.724 13.095 1.00 92.31 216 ILE A CA 1
ATOM 1723 C C . ILE A 1 216 ? -12.296 4.086 13.962 1.00 92.31 216 ILE A C 1
ATOM 1725 O O . ILE A 1 216 ? -13.324 3.414 13.876 1.00 92.31 216 ILE A O 1
ATOM 1729 N N . SER A 1 217 ? -12.226 5.180 14.725 1.00 92.06 217 SER A N 1
ATOM 1730 C CA . SER A 1 217 ? -13.352 5.684 15.521 1.00 92.06 217 SER A CA 1
ATOM 1731 C C . SER A 1 217 ? -14.550 6.096 14.670 1.00 92.06 217 SER A C 1
ATOM 1733 O O . SER A 1 217 ? -15.694 5.870 15.057 1.00 92.06 217 SER A O 1
ATOM 1735 N N . ASP A 1 218 ? -14.321 6.723 13.521 1.00 92.38 218 ASP A N 1
ATOM 1736 C CA . ASP A 1 218 ? -15.395 7.127 12.618 1.00 92.38 218 ASP A CA 1
ATOM 1737 C C . ASP A 1 218 ? -16.004 5.912 11.900 1.00 92.38 218 ASP A C 1
ATOM 1739 O O . ASP A 1 218 ? -17.228 5.825 11.763 1.00 92.38 218 ASP A O 1
ATOM 1743 N N . PHE A 1 219 ? -15.179 4.929 11.525 1.00 93.62 219 PHE A N 1
ATOM 1744 C CA . PHE A 1 219 ? -15.627 3.644 10.987 1.00 93.62 219 PHE A CA 1
ATOM 1745 C C . PHE A 1 219 ? -16.514 2.917 11.998 1.00 93.62 219 PHE A C 1
ATOM 1747 O O . PHE A 1 219 ? -17.612 2.492 11.652 1.00 93.62 219 PHE A O 1
ATOM 1754 N N . SER A 1 220 ? -16.104 2.879 13.267 1.00 94.06 220 SER A N 1
ATOM 1755 C CA . SER A 1 220 ? -16.844 2.216 14.343 1.00 94.06 220 SER A CA 1
ATOM 1756 C C . SER A 1 220 ? -18.171 2.881 14.721 1.00 94.06 220 SER A C 1
ATOM 1758 O O . SER A 1 220 ? -18.969 2.309 15.466 1.00 94.06 220 SER A O 1
ATOM 1760 N N . GLN A 1 221 ? -18.438 4.067 14.175 1.00 94.25 221 GLN A N 1
ATOM 1761 C CA . GLN A 1 221 ? -19.700 4.798 14.296 1.00 94.25 221 GLN A CA 1
ATOM 1762 C C . GLN A 1 221 ? -20.575 4.697 13.033 1.00 94.25 221 GLN A C 1
ATOM 1764 O O . GLN A 1 221 ? -21.636 5.325 12.985 1.00 94.25 221 GLN A O 1
ATOM 1769 N N . GLY A 1 222 ? -20.150 3.944 12.014 1.00 93.50 222 GLY A N 1
ATOM 1770 C CA . GLY A 1 222 ? -20.851 3.815 10.734 1.00 93.50 222 GLY A CA 1
ATOM 1771 C C . GLY A 1 222 ? -20.679 5.025 9.814 1.00 93.50 222 GLY A C 1
ATOM 1772 O O . GLY A 1 222 ? -21.513 5.265 8.944 1.00 93.50 222 GLY A O 1
ATOM 1773 N N . LYS A 1 223 ? -19.626 5.835 10.000 1.00 91.50 223 LYS A N 1
ATOM 1774 C CA . LYS A 1 223 ? -19.360 7.008 9.143 1.00 91.50 223 LYS A CA 1
ATOM 1775 C C . LYS A 1 223 ? -18.551 6.669 7.891 1.00 91.50 223 LYS A C 1
ATOM 1777 O O . LYS A 1 223 ? -18.347 7.539 7.048 1.00 91.50 223 LYS A O 1
ATOM 1782 N N . HIS A 1 224 ? -18.073 5.431 7.762 1.00 89.62 224 HIS A N 1
ATOM 1783 C CA . HIS A 1 224 ? -17.343 5.011 6.574 1.00 89.62 224 HIS A CA 1
ATOM 1784 C C . HIS A 1 224 ? -18.317 4.795 5.398 1.00 89.62 224 HIS A C 1
ATOM 1786 O O . HIS A 1 224 ? -19.247 3.998 5.537 1.00 89.62 224 HIS A O 1
ATOM 1792 N N . PRO A 1 225 ? -18.095 5.406 4.215 1.00 86.75 225 PRO A N 1
ATOM 1793 C CA . PRO A 1 225 ? -19.049 5.368 3.097 1.00 86.75 225 PRO A CA 1
ATOM 1794 C C . PRO A 1 225 ? -19.445 3.960 2.633 1.00 86.75 225 PRO A C 1
ATOM 1796 O O . PRO A 1 225 ? -20.590 3.722 2.266 1.00 86.75 225 PRO A O 1
ATOM 1799 N N . LEU A 1 226 ? -18.490 3.024 2.652 1.00 87.12 226 LEU A N 1
ATOM 1800 C CA . LEU A 1 226 ? -18.714 1.626 2.259 1.00 87.12 226 LEU A CA 1
ATOM 1801 C C . LEU A 1 226 ? -19.298 0.726 3.364 1.00 87.12 226 LEU A C 1
ATOM 1803 O O . LEU A 1 226 ? -19.723 -0.382 3.055 1.00 87.12 226 LEU A O 1
ATOM 1807 N N . PHE A 1 227 ? -19.320 1.175 4.623 1.00 91.12 227 PHE A N 1
ATOM 1808 C CA . PHE A 1 227 ? -19.768 0.371 5.770 1.00 91.12 227 PHE A CA 1
ATOM 1809 C C . PHE A 1 227 ? -20.678 1.194 6.701 1.00 91.12 227 PHE A C 1
ATOM 1811 O O . PHE A 1 227 ? -20.356 1.379 7.876 1.00 91.12 227 PHE A O 1
ATOM 1818 N N . PRO A 1 228 ? -21.814 1.719 6.202 1.00 91.88 228 PRO A N 1
ATOM 1819 C CA . PRO A 1 228 ? -22.694 2.586 6.993 1.00 91.88 228 PRO A CA 1
ATOM 1820 C C . PRO A 1 228 ? -23.356 1.866 8.181 1.00 91.88 228 PRO A C 1
ATOM 1822 O O . PRO A 1 228 ? -23.763 2.502 9.155 1.00 91.88 228 PRO A O 1
ATOM 1825 N N . ASP A 1 229 ? -23.456 0.538 8.107 1.00 93.25 229 ASP A N 1
ATOM 1826 C CA . ASP A 1 229 ? -24.114 -0.291 9.117 1.00 93.25 229 ASP A CA 1
ATOM 1827 C C . ASP A 1 229 ? -23.154 -0.803 10.202 1.00 93.25 229 ASP A C 1
ATOM 1829 O O . ASP A 1 229 ? -23.611 -1.290 11.239 1.00 93.25 229 ASP A O 1
ATOM 1833 N N . PHE A 1 230 ? -21.836 -0.671 10.005 1.00 94.81 230 PHE A N 1
ATOM 1834 C CA . PHE A 1 230 ? -20.845 -1.135 10.973 1.00 94.81 230 PHE A CA 1
ATOM 1835 C C . PHE A 1 230 ? -20.859 -0.250 12.222 1.00 94.81 230 PHE A C 1
ATOM 1837 O O . PHE A 1 230 ? -20.669 0.966 12.140 1.00 94.81 230 PHE A O 1
ATOM 1844 N N . LYS A 1 231 ? -21.072 -0.855 13.396 1.00 94.75 231 LYS A N 1
ATOM 1845 C CA . LYS A 1 231 ? -21.066 -0.151 14.684 1.00 94.75 231 LYS A CA 1
ATOM 1846 C C . LYS A 1 231 ? -20.412 -1.002 15.757 1.00 94.75 231 LYS A C 1
ATOM 1848 O O . LYS A 1 231 ? -20.956 -2.031 16.145 1.00 94.75 231 LYS A O 1
ATOM 1853 N N . ASP A 1 232 ? -19.293 -0.522 16.287 1.00 92.81 232 ASP A N 1
ATOM 1854 C CA . ASP A 1 232 ? -18.550 -1.221 17.332 1.00 92.81 232 ASP A CA 1
ATOM 1855 C C . ASP A 1 232 ? -17.954 -0.237 18.353 1.00 92.81 232 ASP A C 1
ATOM 1857 O O . ASP A 1 232 ? -16.877 0.322 18.139 1.00 92.81 232 ASP A O 1
ATOM 1861 N N . PRO A 1 233 ? -18.619 -0.012 19.500 1.00 90.88 233 PRO A N 1
ATOM 1862 C CA . PRO A 1 233 ? -18.117 0.899 20.526 1.00 90.88 233 PRO A CA 1
ATOM 1863 C C . PRO A 1 233 ? -16.730 0.532 21.071 1.00 90.88 233 PRO A C 1
ATOM 1865 O O . PRO A 1 233 ? -16.050 1.402 21.610 1.00 90.88 233 PRO A O 1
ATOM 1868 N N . THR A 1 234 ? -16.290 -0.725 20.936 1.00 88.62 234 THR A N 1
ATOM 1869 C CA . THR A 1 234 ? -14.967 -1.163 21.412 1.00 88.62 234 THR A CA 1
ATOM 1870 C C . THR A 1 234 ? -13.821 -0.622 20.553 1.00 88.62 234 THR A C 1
ATOM 1872 O O . THR A 1 234 ? -12.682 -0.562 21.012 1.00 88.62 234 THR A O 1
ATOM 1875 N N . LEU A 1 235 ? -14.125 -0.162 19.335 1.00 89.94 235 LEU A N 1
ATOM 1876 C CA . LEU A 1 235 ? -13.179 0.435 18.392 1.00 89.94 235 LEU A CA 1
ATOM 1877 C C . LEU A 1 235 ? -13.225 1.972 18.385 1.00 89.94 235 LEU A C 1
ATOM 1879 O O . LEU A 1 235 ? -12.793 2.603 17.422 1.00 89.94 235 LEU A O 1
ATOM 1883 N N . GLN A 1 236 ? -13.763 2.607 19.426 1.00 89.56 236 GLN A N 1
ATOM 1884 C CA . GLN A 1 236 ? -13.674 4.061 19.594 1.00 89.56 236 GLN A CA 1
ATOM 1885 C C . GLN A 1 236 ? -12.334 4.419 20.256 1.00 89.56 236 GLN A C 1
ATOM 1887 O O . GLN A 1 236 ? -12.125 4.248 21.456 1.00 89.56 236 GLN A O 1
ATOM 1892 N N . LEU A 1 237 ? -11.394 4.879 19.431 1.00 84.06 237 LEU A N 1
ATOM 1893 C CA . LEU A 1 237 ? -10.008 5.218 19.776 1.00 84.06 237 LEU A CA 1
ATOM 1894 C C . LEU A 1 237 ? -9.783 6.736 19.909 1.00 84.06 237 LEU A C 1
ATOM 1896 O O . LEU A 1 237 ? -8.646 7.202 19.883 1.00 84.06 237 LEU A O 1
ATOM 1900 N N . ASP A 1 238 ? -10.855 7.522 19.990 1.00 67.50 238 ASP A N 1
ATOM 1901 C CA . ASP A 1 238 ? -10.857 8.991 19.934 1.00 67.50 238 ASP A CA 1
ATOM 1902 C C . ASP A 1 238 ? -10.240 9.673 21.162 1.00 67.50 238 ASP A C 1
ATOM 1904 O O . ASP A 1 238 ? -9.925 10.866 21.122 1.00 67.50 238 ASP A O 1
ATOM 1908 N N . SER A 1 239 ? -9.990 8.912 22.224 1.00 67.44 239 SER A N 1
ATOM 1909 C CA . SER A 1 239 ? -9.334 9.418 23.420 1.00 67.44 239 SER A CA 1
ATOM 1910 C C . SER A 1 239 ? -7.808 9.219 23.380 1.00 67.44 239 SER A C 1
ATOM 1912 O O . SER A 1 239 ? -7.343 8.080 23.262 1.00 67.44 239 SER A O 1
ATOM 1914 N N . PRO A 1 240 ? -6.987 10.287 23.502 1.00 65.62 240 PRO A N 1
ATOM 1915 C CA . PRO A 1 240 ? -5.521 10.202 23.491 1.00 65.62 240 PRO A CA 1
ATOM 1916 C C . PRO A 1 240 ? -4.926 9.216 24.504 1.00 65.62 240 PRO A C 1
ATOM 1918 O O . PRO A 1 240 ? -3.830 8.705 24.287 1.00 65.62 240 PRO A O 1
ATOM 1921 N N . GLU A 1 241 ? -5.627 8.930 25.599 1.00 67.31 241 GLU A N 1
ATOM 1922 C CA . GLU A 1 241 ? -5.247 7.927 26.597 1.00 67.31 241 GLU A CA 1
ATOM 1923 C C . GLU A 1 241 ? -5.279 6.483 26.080 1.00 67.31 241 GLU A C 1
ATOM 1925 O O . GLU A 1 241 ? -4.605 5.626 26.652 1.00 67.31 241 GLU A O 1
ATOM 1930 N N . HIS A 1 242 ? -5.998 6.212 24.989 1.00 67.38 242 HIS A N 1
ATOM 1931 C CA . HIS A 1 242 ? -5.998 4.913 24.312 1.00 67.38 242 HIS A CA 1
ATOM 1932 C C . HIS A 1 242 ? -4.826 4.767 23.330 1.00 67.38 242 HIS A C 1
ATOM 1934 O O . HIS A 1 242 ? -4.574 3.675 22.820 1.00 67.38 242 HIS A O 1
ATOM 1940 N N . LEU A 1 243 ? -4.069 5.843 23.082 1.00 71.81 243 LEU A N 1
ATOM 1941 C CA . LEU A 1 243 ? -2.911 5.836 22.196 1.00 71.81 243 LEU A CA 1
ATOM 1942 C C . LEU A 1 243 ? -1.617 5.811 23.009 1.00 71.81 243 LEU A C 1
ATOM 1944 O O . LEU A 1 243 ? -1.208 6.787 23.638 1.00 71.81 243 LEU A O 1
ATOM 1948 N N . TYR A 1 244 ? -0.913 4.683 22.955 1.00 73.44 244 TYR A N 1
ATOM 1949 C CA . TYR A 1 244 ? 0.399 4.574 23.576 1.00 73.44 244 TYR A CA 1
ATOM 1950 C C . TYR A 1 244 ? 1.490 5.142 22.663 1.00 73.44 244 TYR A C 1
ATOM 1952 O O . TYR A 1 244 ? 1.777 4.603 21.594 1.00 73.44 244 TYR A O 1
ATOM 1960 N N . ARG A 1 245 ? 2.176 6.194 23.123 1.00 67.00 245 ARG A N 1
ATOM 1961 C CA . ARG A 1 245 ? 3.404 6.693 22.493 1.00 67.00 245 ARG A CA 1
ATOM 1962 C C . ARG A 1 245 ? 4.628 6.179 23.248 1.00 67.00 245 ARG A C 1
ATOM 1964 O O . ARG A 1 245 ? 4.886 6.582 24.383 1.00 67.00 245 ARG A O 1
ATOM 1971 N N . GLY A 1 246 ? 5.413 5.318 22.603 1.00 64.00 246 GLY A N 1
ATOM 1972 C CA . GLY A 1 246 ? 6.696 4.867 23.142 1.00 64.00 246 GLY A CA 1
ATOM 1973 C C . GLY A 1 246 ? 7.668 6.034 23.355 1.00 64.00 246 GLY A C 1
ATOM 1974 O O . GLY A 1 246 ? 7.742 6.957 22.544 1.00 64.00 246 GLY A O 1
ATOM 1975 N N . ARG A 1 247 ? 8.444 5.997 24.444 1.00 58.72 247 ARG A N 1
ATOM 1976 C CA . ARG A 1 247 ? 9.457 7.019 24.765 1.00 58.72 247 ARG A CA 1
ATOM 1977 C C . ARG A 1 247 ? 10.767 6.760 24.015 1.00 58.72 247 ARG A C 1
ATOM 1979 O O . ARG A 1 247 ? 11.782 6.457 24.632 1.00 58.72 247 ARG A O 1
ATOM 1986 N N . TRP A 1 248 ? 10.769 6.876 22.691 1.00 52.31 248 TRP A N 1
ATOM 1987 C CA . TRP A 1 248 ? 12.024 6.956 21.937 1.00 52.31 248 TRP A CA 1
ATOM 1988 C C . TRP A 1 248 ? 12.340 8.425 21.657 1.00 52.31 248 TRP A C 1
ATOM 1990 O O . TRP A 1 248 ? 11.831 9.007 20.707 1.00 52.31 248 TRP A O 1
ATOM 2000 N N . GLY A 1 249 ? 13.161 9.032 22.521 1.00 49.72 249 GLY A N 1
ATOM 2001 C CA . GLY A 1 249 ? 13.720 10.366 22.281 1.00 49.72 249 GLY A CA 1
ATOM 2002 C C . GLY A 1 249 ? 13.339 11.461 23.277 1.00 49.72 249 GLY A C 1
ATOM 2003 O O . GLY A 1 249 ? 12.921 12.532 22.864 1.00 49.72 249 GLY A O 1
ATOM 2004 N N . THR A 1 250 ? 13.592 11.258 24.569 1.00 47.66 250 THR A N 1
ATOM 2005 C CA . THR A 1 250 ? 14.078 12.356 25.423 1.00 47.66 250 THR A CA 1
ATOM 2006 C C . THR A 1 250 ? 15.279 11.847 26.205 1.00 47.66 250 THR A C 1
ATOM 2008 O O . THR A 1 250 ? 15.213 11.600 27.405 1.00 47.66 250 THR A O 1
ATOM 2011 N N . ASN A 1 251 ? 16.414 11.697 25.516 1.00 43.81 251 ASN A N 1
ATOM 2012 C CA . ASN A 1 251 ? 17.673 11.961 26.200 1.00 43.81 251 ASN A CA 1
ATOM 2013 C C . ASN A 1 251 ? 17.691 13.470 26.458 1.00 43.81 251 ASN A C 1
ATOM 2015 O O . ASN A 1 251 ? 18.290 14.231 25.697 1.00 43.81 251 ASN A O 1
ATOM 2019 N N . GLU A 1 252 ? 17.010 13.900 27.521 1.00 44.34 252 GLU A N 1
ATOM 2020 C CA . GLU A 1 252 ? 17.472 15.053 28.276 1.00 44.34 252 GLU A CA 1
ATOM 2021 C C . GLU A 1 252 ? 18.889 14.689 28.709 1.00 44.34 252 GLU A C 1
ATOM 2023 O O . GLU A 1 252 ? 19.122 13.932 29.652 1.00 44.34 252 GLU A O 1
ATOM 2028 N N . LYS A 1 253 ? 19.862 15.122 27.907 1.00 43.81 253 LYS A N 1
ATOM 2029 C CA . LYS A 1 253 ? 21.250 15.111 28.327 1.00 43.81 253 LYS A CA 1
ATOM 2030 C C . LYS A 1 253 ? 21.291 15.984 29.567 1.00 43.81 253 LYS A C 1
ATOM 2032 O O . LYS A 1 253 ? 21.173 17.199 29.452 1.00 43.81 253 LYS A O 1
ATOM 2037 N N . GLY A 1 254 ? 21.466 15.352 30.722 1.00 45.78 254 GLY A N 1
ATOM 2038 C CA . GLY A 1 254 ? 21.920 16.039 31.913 1.00 45.78 254 GLY A CA 1
ATOM 2039 C C . GLY A 1 254 ? 23.165 16.851 31.567 1.00 45.78 254 GLY A C 1
ATOM 2040 O O . GLY A 1 254 ? 24.208 16.287 31.224 1.00 45.78 254 GLY A O 1
ATOM 2041 N N . LYS A 1 255 ? 23.009 18.168 31.608 1.00 35.72 255 LYS A N 1
ATOM 2042 C CA . LYS A 1 255 ? 24.025 19.156 31.945 1.00 35.72 255 LYS A CA 1
ATOM 2043 C C . LYS A 1 255 ? 23.331 20.300 32.657 1.00 35.72 255 LYS A C 1
ATOM 2045 O O . LYS A 1 255 ? 22.288 20.745 32.135 1.00 35.72 255 LYS A O 1
#

Sequence (255 aa):
MMRSPQQQLPAIVSSVDHLATPKTVLSEQDLRQALTEQTKKAHLVLHFDINETILVGDVAGGDTREDCLNKILAKSAFVHLSSNEDNNIHTCDDNDTRQCVPTKWWDGTPICSDSHKDGPPPLYTGWDWPPNTCPYYRTAYKKKAKRFTLEDGACYRPLYHHMDSLLCHQDDKESPWNHLLPAFFHTLDTLHSLDVDYTLILRTFGSDLKDVAQAISDFSQGKHPLFPDFKDPTLQLDSPEHLYRGRWGTNEKGK

Solvent-accessible surface area (backbone atoms only — not comparable to full-atom values): 15617 Å² total; per-residue (Å²): 136,87,80,78,82,80,82,79,74,84,74,86,74,92,72,91,78,90,79,94,71,94,69,77,79,71,47,74,66,53,51,50,51,54,48,43,67,59,35,72,76,47,76,42,77,48,77,41,60,35,62,79,69,38,28,51,33,31,79,72,79,71,36,47,48,66,28,38,54,21,36,53,50,24,55,29,34,42,19,29,56,78,76,62,85,88,48,101,63,76,78,73,63,98,82,70,47,49,77,43,80,66,62,26,31,62,87,66,49,58,63,51,91,82,69,44,87,92,47,51,79,80,67,60,84,68,94,66,79,61,85,66,43,46,36,41,44,50,22,56,50,36,87,46,18,55,45,19,42,80,50,81,38,40,62,45,36,67,58,50,53,52,54,55,52,73,35,46,61,88,93,47,92,82,43,76,56,52,34,40,45,68,67,53,55,54,49,54,52,50,38,60,75,55,66,48,53,70,46,85,42,82,42,71,95,49,81,57,63,61,59,52,30,44,46,44,24,38,33,23,69,20,68,33,89,93,40,57,83,43,70,36,81,90,46,58,45,75,48,72,89,74,56,88,77,80,89,83,80,76,80,74,72,88,123

Secondary structure (DSSP, 8-state):
-PPPPP--------------S------HHHHHHHHHHHHTT--EEEEEE-BTTTBS-BTTTTB-HHHHHHHHHHHH-EEE----TTS------TT--TT----BBTTS-BSSTTS-TT-PPPPP--SSPPTTEEEGGGSGGGGGGGGGGGTTTGGGHHHHHHHHHHH--TT-TT-GGGGB-HHHHHHHHHHHHTT--EEEEEE-SSSTHHHHHHHHHHHTTT-STT-TT---GGG---SGGGS------------

Radius of gyration: 22.82 Å; Cα contacts (8 Å, |Δi|>4): 290; chains: 1; bounding box: 56×58×59 Å

Organism: NCBI:txid420275

Foldseek 3Di:
DDDDDDDDDDPPDPDPDDDDDPDDPQPPVNVLVVCLVVLVPDAAEAEDACDLTFFQDDVPVPADSLLSLLLVQLQQWKFAQDDPPPDPDPDDPPPAQAAGDGQGTPVRFGLDPPRAPVADDDGHDDPDDDPRMGRNCRYVCVVCSSVNCVPSVVSCVVVSVVVQVVLDDPPDPPDLSSGGDVVVLVVVVVCVVSVGRYDYHYDYPDPCVQSVLVVQLCVLCLNDPVRNPHHDPVSNSNDCVSDDDDPDDDPPPDD

pLDDT: mean 77.2, std 20.5, range [27.36, 97.0]